Protein AF-A0A938B4X1-F1 (afdb_monomer_lite)

Organism: Tectimicrobiota bacterium (NCBI:txid2528274)

Sequence (333 aa):
MALPRPAITLPLWSWRVLRLGNGIACGIATLYTLLFLPVLPLALVGMLIYGLGFLPLTPVLALLAALIGRWALRRMAATMLIPAIPALGWGCGLALLLLISAEVPITFTRLGMQMATAEAPETRQQGLRWLRTVGSADLLLRACYQRPGRATDILGALLAFGHPVHPDAARTLYYQVTGMPFNAVPPPTDLRQSRAAFWGGEIFDIDRGAPMVGGRVPGLSMASSRLDGSVDADAALAYLEWTLIFKNDASVPREARAQIALPAGGVVSRLTLWIDGEPREAAFGTRSAVRQAYERVVRRQRDPVLVTTSGPDRILVQAFPVPGAGHTSRGPR

Structure (mmCIF, N/CA/C/O backbone):
data_AF-A0A938B4X1-F1
#
_entry.id   AF-A0A938B4X1-F1
#
loop_
_atom_site.group_PDB
_atom_site.id
_atom_site.type_symbol
_atom_site.label_atom_id
_atom_site.label_alt_id
_atom_site.label_comp_id
_atom_site.label_asym_id
_atom_site.label_entity_id
_atom_site.label_seq_id
_atom_site.pdbx_PDB_ins_code
_atom_site.Cartn_x
_atom_site.Cartn_y
_atom_site.Cartn_z
_atom_site.occupancy
_atom_site.B_iso_or_equiv
_atom_site.auth_seq_id
_atom_site.auth_comp_id
_atom_site.auth_asym_id
_atom_site.auth_atom_id
_atom_site.pdbx_PDB_model_num
ATOM 1 N N . MET A 1 1 ? 47.939 -19.261 -47.606 1.00 43.00 1 MET A N 1
ATOM 2 C CA . MET A 1 1 ? 46.619 -19.895 -47.807 1.00 43.00 1 MET A CA 1
ATOM 3 C C . MET A 1 1 ? 45.592 -19.087 -47.019 1.00 43.00 1 MET A C 1
ATOM 5 O O . MET A 1 1 ? 45.467 -19.267 -45.817 1.00 43.00 1 MET A O 1
ATOM 9 N N . ALA A 1 2 ? 44.979 -18.083 -47.651 1.00 45.12 2 ALA A N 1
ATOM 10 C CA . ALA A 1 2 ? 43.979 -17.235 -47.006 1.00 45.12 2 ALA A CA 1
ATOM 11 C C . ALA A 1 2 ? 42.619 -17.930 -47.123 1.00 45.12 2 ALA A C 1
ATOM 13 O O . ALA A 1 2 ? 42.127 -18.121 -48.233 1.00 45.12 2 ALA A O 1
ATOM 14 N N . LEU A 1 3 ? 42.044 -18.356 -45.998 1.00 45.00 3 LEU A N 1
ATOM 15 C CA . LEU A 1 3 ? 40.690 -18.905 -45.977 1.00 45.00 3 LEU A CA 1
ATOM 16 C C . LEU A 1 3 ? 39.710 -17.847 -46.522 1.00 45.00 3 LEU A C 1
ATOM 18 O O . LEU A 1 3 ? 39.786 -16.687 -46.097 1.00 45.00 3 LEU A O 1
ATOM 22 N N . PRO A 1 4 ? 38.801 -18.204 -47.448 1.00 51.75 4 PRO A N 1
ATOM 23 C CA . PRO A 1 4 ? 37.785 -17.282 -47.934 1.00 51.75 4 PRO A CA 1
ATOM 24 C C . PRO A 1 4 ? 36.913 -16.848 -46.753 1.00 51.75 4 PRO A C 1
ATOM 26 O O . PRO A 1 4 ? 36.325 -17.674 -46.055 1.00 51.75 4 PRO A O 1
ATOM 29 N N . ARG A 1 5 ? 36.860 -15.536 -46.496 1.00 55.78 5 ARG A N 1
ATOM 30 C CA . ARG A 1 5 ? 35.956 -14.975 -45.487 1.00 55.78 5 ARG A CA 1
ATOM 31 C C . ARG A 1 5 ? 34.523 -15.307 -45.916 1.00 55.78 5 ARG A C 1
ATOM 33 O O . ARG A 1 5 ? 34.179 -14.985 -47.054 1.00 55.78 5 ARG A O 1
ATOM 40 N N . PRO A 1 6 ? 33.688 -15.917 -45.057 1.00 47.91 6 PRO A N 1
ATOM 41 C CA . PRO A 1 6 ? 32.302 -16.180 -45.410 1.00 47.91 6 PRO A CA 1
ATOM 42 C C . PRO A 1 6 ? 31.625 -14.846 -45.731 1.00 47.91 6 PRO A C 1
ATOM 44 O O . PRO A 1 6 ? 31.576 -13.940 -44.894 1.00 47.91 6 PRO A O 1
ATOM 47 N N . ALA A 1 7 ? 31.149 -14.705 -46.967 1.00 56.91 7 ALA A N 1
ATOM 48 C CA . ALA A 1 7 ? 30.346 -13.571 -47.389 1.00 56.91 7 ALA A CA 1
ATOM 49 C C . ALA A 1 7 ? 28.981 -13.690 -46.705 1.00 56.91 7 ALA A C 1
ATOM 51 O O . ALA A 1 7 ? 28.048 -14.290 -47.227 1.00 56.91 7 ALA A O 1
ATOM 52 N N . ILE A 1 8 ? 28.881 -13.165 -45.486 1.00 59.59 8 ILE A N 1
ATOM 53 C CA . ILE A 1 8 ? 27.609 -13.026 -44.784 1.00 59.59 8 ILE A CA 1
ATOM 54 C C . ILE A 1 8 ? 26.816 -11.938 -45.526 1.00 59.59 8 ILE A C 1
ATOM 56 O O . ILE A 1 8 ? 26.931 -10.748 -45.232 1.00 59.59 8 ILE A O 1
ATOM 60 N N . THR A 1 9 ? 26.039 -12.333 -46.534 1.00 64.69 9 THR A N 1
ATOM 61 C CA . THR A 1 9 ? 25.138 -11.444 -47.276 1.00 64.69 9 THR A CA 1
ATOM 62 C C . THR A 1 9 ? 23.821 -11.318 -46.515 1.00 64.69 9 THR A C 1
ATOM 64 O O . THR A 1 9 ? 22.823 -11.952 -46.850 1.00 64.69 9 THR A O 1
ATOM 67 N N . LEU A 1 10 ? 23.815 -10.526 -45.440 1.00 67.62 10 LEU A N 1
ATOM 68 C CA . LEU A 1 10 ? 22.563 -10.176 -44.764 1.00 67.62 10 LEU A CA 1
ATOM 69 C C . LEU A 1 10 ? 21.718 -9.265 -45.671 1.00 67.62 10 LEU A C 1
ATOM 71 O O . LEU A 1 10 ? 22.261 -8.308 -46.233 1.00 67.62 10 LEU A O 1
ATOM 75 N N . PRO A 1 11 ? 20.397 -9.491 -45.781 1.00 76.50 11 PRO A N 1
ATOM 76 C CA . PRO A 1 11 ? 19.526 -8.616 -46.555 1.00 76.50 11 PRO A CA 1
ATOM 77 C C . PRO A 1 11 ? 19.492 -7.199 -45.956 1.00 76.50 11 PRO A C 1
ATOM 79 O O . PRO A 1 11 ? 19.669 -6.999 -44.751 1.00 76.50 11 PRO A O 1
ATOM 82 N N . LEU A 1 12 ? 19.230 -6.185 -46.791 1.00 70.25 12 LEU A N 1
ATOM 83 C CA . LEU A 1 12 ? 19.221 -4.766 -46.385 1.00 70.25 12 LEU A CA 1
ATOM 84 C C . LEU A 1 12 ? 18.261 -4.469 -45.215 1.00 70.25 12 LEU A C 1
ATOM 86 O O . LEU A 1 12 ? 18.515 -3.568 -44.413 1.00 70.25 12 LEU A O 1
ATOM 90 N N . TRP A 1 13 ? 17.175 -5.236 -45.081 1.00 71.12 13 TRP A N 1
ATOM 91 C CA . TRP A 1 13 ? 16.254 -5.129 -43.947 1.00 71.12 13 TRP A CA 1
ATOM 92 C C . TRP A 1 13 ? 16.897 -5.563 -42.620 1.00 71.12 13 TRP A C 1
ATOM 94 O O . TRP A 1 13 ? 16.747 -4.860 -41.621 1.00 71.12 13 TRP A O 1
ATOM 104 N N . SER A 1 14 ? 17.718 -6.620 -42.609 1.00 81.19 14 SER A N 1
ATOM 105 C CA . SER A 1 14 ? 18.475 -7.038 -41.418 1.00 81.19 14 SER A CA 1
ATOM 106 C C . SER A 1 14 ? 19.446 -5.952 -40.953 1.00 81.19 14 SER A C 1
ATOM 108 O O . SER A 1 14 ? 19.573 -5.708 -39.757 1.00 81.19 14 SER A O 1
ATOM 110 N N . TRP A 1 15 ? 20.068 -5.217 -41.879 1.00 79.50 15 TRP A N 1
ATOM 111 C CA . TRP A 1 15 ? 20.919 -4.070 -41.545 1.00 79.50 15 TRP A CA 1
ATOM 112 C C . TRP A 1 15 ? 20.150 -2.910 -40.910 1.00 79.50 15 TRP A C 1
ATOM 114 O O . TRP A 1 15 ? 20.666 -2.253 -40.001 1.00 79.50 15 TRP A O 1
ATOM 124 N N . ARG A 1 16 ? 18.916 -2.655 -41.360 1.00 82.56 16 ARG A N 1
ATOM 125 C CA . ARG A 1 16 ? 18.031 -1.653 -40.745 1.00 82.56 16 ARG A CA 1
ATOM 126 C C . ARG A 1 16 ? 17.656 -2.054 -39.319 1.00 82.56 16 ARG A C 1
ATOM 128 O O . ARG A 1 16 ? 17.798 -1.231 -38.417 1.00 82.56 16 ARG A O 1
ATOM 135 N N . VAL A 1 17 ? 17.269 -3.312 -39.109 1.00 85.50 17 VAL A N 1
ATOM 136 C CA . VAL A 1 17 ? 16.914 -3.852 -37.787 1.00 85.50 17 VAL A CA 1
ATOM 137 C C . VAL A 1 17 ? 18.113 -3.837 -36.837 1.00 85.50 17 VAL A C 1
ATOM 139 O O . VAL A 1 17 ? 17.989 -3.334 -35.726 1.00 85.50 17 VAL A O 1
ATOM 142 N N . LEU A 1 18 ? 19.296 -4.284 -37.271 1.00 85.69 18 LEU A N 1
ATOM 143 C CA . LEU A 1 18 ? 20.512 -4.276 -36.444 1.00 85.69 18 LEU A CA 1
ATOM 144 C C . LEU A 1 18 ? 20.921 -2.860 -36.023 1.00 85.69 18 LEU A C 1
ATOM 146 O O . LEU A 1 18 ? 21.268 -2.621 -34.867 1.00 85.69 18 LEU A O 1
ATOM 150 N N . ARG A 1 19 ? 20.861 -1.891 -36.946 1.00 84.50 19 ARG A N 1
ATOM 151 C CA . ARG A 1 19 ? 21.204 -0.495 -36.640 1.00 84.50 19 ARG A CA 1
ATOM 152 C C . ARG A 1 19 ? 20.168 0.189 -35.748 1.00 84.50 19 ARG A C 1
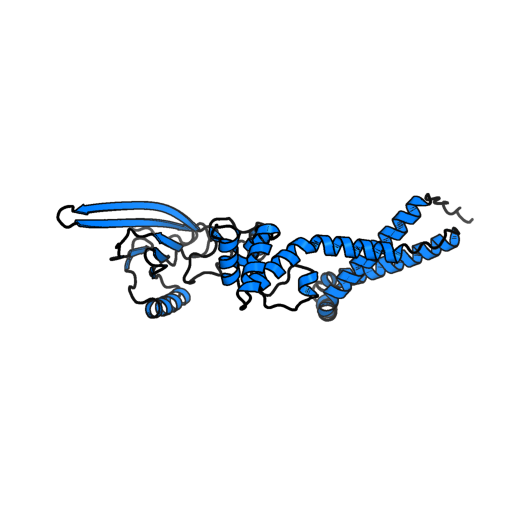ATOM 154 O O . ARG A 1 19 ? 20.574 1.046 -34.961 1.00 84.50 19 ARG A O 1
ATOM 161 N N . LEU A 1 20 ? 18.884 -0.156 -35.888 1.00 88.62 20 LEU A N 1
ATOM 162 C CA . LEU A 1 20 ? 17.803 0.327 -35.025 1.00 88.62 20 LEU A CA 1
ATOM 163 C C . LEU A 1 20 ? 17.913 -0.290 -33.628 1.00 88.62 20 LEU A C 1
ATOM 165 O O . LEU A 1 20 ? 17.945 0.446 -32.651 1.00 88.62 20 LEU A O 1
ATOM 169 N N . GLY A 1 21 ? 18.059 -1.613 -33.537 1.00 89.38 21 GLY A N 1
ATOM 170 C CA . GLY A 1 21 ? 18.210 -2.346 -32.279 1.00 89.38 21 GLY A CA 1
ATOM 171 C C . GLY A 1 21 ? 19.438 -1.905 -31.486 1.00 89.38 21 GLY A C 1
ATOM 172 O O . GLY A 1 21 ? 19.343 -1.658 -30.289 1.00 89.38 21 GLY A O 1
ATOM 173 N N . ASN A 1 22 ? 20.576 -1.688 -32.153 1.00 91.38 22 ASN A N 1
ATOM 174 C CA . ASN A 1 22 ? 21.747 -1.096 -31.508 1.00 91.38 22 ASN A CA 1
ATOM 175 C C . ASN A 1 22 ? 21.488 0.353 -31.045 1.00 91.38 22 ASN A C 1
ATOM 177 O O . ASN A 1 22 ? 21.966 0.737 -29.985 1.00 91.38 22 ASN A O 1
ATOM 181 N N . GLY A 1 23 ? 20.697 1.138 -31.789 1.00 90.44 23 GLY A N 1
ATOM 182 C CA . GLY A 1 23 ? 20.270 2.469 -31.351 1.00 90.44 23 GLY A CA 1
ATOM 183 C C . GLY A 1 23 ? 19.368 2.436 -30.113 1.00 90.44 23 GLY A C 1
ATOM 184 O O . GLY A 1 23 ? 19.587 3.211 -29.189 1.00 90.44 23 GLY A O 1
ATOM 185 N N . ILE A 1 24 ? 18.415 1.500 -30.053 1.00 92.38 24 ILE A N 1
ATOM 186 C CA . ILE A 1 24 ? 17.575 1.256 -28.870 1.00 92.38 24 ILE A CA 1
ATOM 187 C C . ILE A 1 24 ? 18.456 0.884 -27.672 1.00 92.38 24 ILE A C 1
ATOM 189 O O . ILE A 1 24 ? 18.328 1.486 -26.609 1.00 92.38 24 ILE A O 1
ATOM 193 N N . ALA A 1 25 ? 19.395 -0.050 -27.855 1.00 92.50 25 ALA A N 1
ATOM 194 C CA . ALA A 1 25 ? 20.321 -0.472 -26.806 1.00 92.50 25 ALA A CA 1
ATOM 195 C C . ALA A 1 25 ? 21.181 0.691 -26.286 1.00 92.50 25 ALA A C 1
ATOM 197 O O . ALA A 1 25 ? 21.314 0.846 -25.075 1.00 92.50 25 ALA A O 1
ATOM 198 N N . CYS A 1 26 ? 21.711 1.541 -27.176 1.00 91.75 26 CYS A N 1
ATOM 199 C CA . CYS A 1 26 ? 22.410 2.765 -26.779 1.00 91.75 26 CYS A CA 1
ATOM 200 C C . CYS A 1 26 ? 21.501 3.688 -25.956 1.00 91.75 26 CYS A C 1
ATOM 202 O O . CYS A 1 26 ? 21.917 4.136 -24.894 1.00 91.75 26 CYS A O 1
ATOM 204 N N . GLY A 1 27 ? 20.267 3.939 -26.407 1.00 90.88 27 GLY A N 1
ATOM 205 C CA . GLY A 1 27 ? 19.317 4.807 -25.706 1.00 90.88 27 GLY A CA 1
ATOM 206 C C . GLY A 1 27 ? 18.975 4.318 -24.296 1.00 90.88 27 GLY A C 1
ATOM 207 O O . GLY A 1 27 ? 19.081 5.086 -23.340 1.00 90.88 27 GLY A O 1
ATOM 208 N N . ILE A 1 28 ? 18.628 3.033 -24.154 1.00 90.88 28 ILE A N 1
ATOM 209 C CA . ILE A 1 28 ? 18.330 2.412 -22.852 1.00 90.88 28 ILE A CA 1
ATOM 210 C C . ILE A 1 28 ? 19.565 2.469 -21.947 1.00 90.88 28 ILE A C 1
ATOM 212 O O . ILE A 1 28 ? 19.471 2.925 -20.808 1.00 90.88 28 ILE A O 1
ATOM 216 N N . ALA A 1 29 ? 20.730 2.047 -22.450 1.00 92.88 29 ALA A N 1
ATOM 217 C CA . ALA A 1 29 ? 21.952 2.013 -21.657 1.00 92.88 29 ALA A CA 1
ATOM 218 C C . ALA A 1 29 ? 22.360 3.413 -21.178 1.00 92.88 29 ALA A C 1
ATOM 220 O O . ALA A 1 29 ? 22.668 3.576 -20.004 1.00 92.88 29 ALA A O 1
ATOM 221 N N . THR A 1 30 ? 22.278 4.439 -22.035 1.00 91.62 30 THR A N 1
ATOM 222 C CA . THR A 1 30 ? 22.547 5.830 -21.643 1.00 91.62 30 THR A CA 1
ATOM 223 C C . THR A 1 30 ? 21.624 6.296 -20.520 1.00 91.62 30 THR A C 1
ATOM 225 O O . THR A 1 30 ? 22.108 6.857 -19.539 1.00 91.62 30 THR A O 1
ATOM 228 N N . LEU A 1 31 ? 20.316 6.046 -20.622 1.00 88.56 31 LEU A N 1
ATOM 229 C CA . LEU A 1 31 ? 19.356 6.460 -19.597 1.00 88.56 31 LEU A CA 1
ATOM 230 C C . LEU A 1 31 ? 19.642 5.791 -18.246 1.00 88.56 31 LEU A C 1
ATOM 232 O O . LEU A 1 31 ? 19.705 6.476 -17.226 1.00 88.56 31 LEU A O 1
ATOM 236 N N . TYR A 1 32 ? 19.878 4.477 -18.228 1.00 87.69 32 TYR A N 1
ATOM 237 C CA . TYR A 1 32 ? 20.221 3.780 -16.986 1.00 87.69 32 TYR A CA 1
ATOM 238 C C . TYR A 1 32 ? 21.606 4.178 -16.456 1.00 87.69 32 TYR A C 1
ATOM 240 O O . TYR A 1 32 ? 21.777 4.281 -15.246 1.00 87.69 32 TYR A O 1
ATOM 248 N N . THR A 1 33 ? 22.589 4.468 -17.315 1.00 91.19 33 THR A N 1
ATOM 249 C CA . THR A 1 33 ? 23.880 5.027 -16.880 1.00 91.19 33 THR A CA 1
ATOM 250 C C . THR A 1 33 ? 23.698 6.366 -16.168 1.00 91.19 33 THR A C 1
ATOM 252 O O . THR A 1 33 ? 24.307 6.573 -15.122 1.00 91.19 33 THR A O 1
ATOM 255 N N . LEU A 1 34 ? 22.843 7.254 -16.687 1.00 88.06 34 LEU A N 1
ATOM 256 C CA . LEU A 1 34 ? 22.531 8.530 -16.036 1.00 88.06 34 LEU A CA 1
ATOM 257 C C . LEU A 1 34 ? 21.812 8.327 -14.698 1.00 88.06 34 LEU A C 1
ATOM 259 O O . LEU A 1 34 ? 22.172 8.966 -13.714 1.00 88.06 34 LEU A O 1
ATOM 263 N N . LEU A 1 35 ? 20.849 7.402 -14.639 1.00 83.88 35 LEU A N 1
ATOM 264 C CA . LEU A 1 35 ? 20.125 7.070 -13.408 1.00 83.88 35 LEU A CA 1
ATOM 265 C C . LEU A 1 35 ? 21.063 6.547 -12.305 1.00 83.88 35 LEU A C 1
ATOM 267 O O . LEU A 1 35 ? 20.903 6.893 -11.138 1.00 83.88 35 LEU A O 1
ATOM 271 N N . PHE A 1 36 ? 22.052 5.728 -12.670 1.00 86.81 36 PHE A N 1
ATOM 272 C CA . PHE A 1 36 ? 23.007 5.138 -11.728 1.00 86.81 36 PHE A CA 1
ATOM 273 C C . PHE A 1 36 ? 24.221 6.029 -11.435 1.00 86.81 36 PHE A C 1
ATOM 275 O O . PHE A 1 36 ? 24.974 5.724 -10.509 1.00 86.81 36 PHE A O 1
ATOM 282 N N . LEU A 1 37 ? 24.396 7.140 -12.159 1.00 88.12 37 LEU A N 1
ATOM 283 C CA . LEU A 1 37 ? 25.536 8.055 -12.040 1.00 88.12 37 LEU A CA 1
ATOM 284 C C . LEU A 1 37 ? 25.858 8.470 -10.589 1.00 88.12 37 LEU A C 1
ATOM 286 O O . LEU A 1 37 ? 27.033 8.393 -10.226 1.00 88.12 37 LEU A O 1
ATOM 290 N N . PRO A 1 38 ? 24.881 8.820 -9.722 1.00 85.75 38 PRO A N 1
ATOM 291 C CA . PRO A 1 38 ? 25.170 9.195 -8.333 1.00 85.75 38 PRO A CA 1
ATOM 292 C C . PRO A 1 38 ? 25.735 8.042 -7.491 1.00 85.75 38 PRO A C 1
ATOM 294 O O . PRO A 1 38 ? 26.430 8.270 -6.505 1.00 85.75 38 PRO A O 1
ATOM 297 N N . VAL A 1 39 ? 25.436 6.797 -7.872 1.00 85.56 39 VAL A N 1
ATOM 298 C CA . VAL A 1 39 ? 25.836 5.579 -7.154 1.00 85.56 39 VAL A CA 1
ATOM 299 C C . VAL A 1 39 ? 27.157 5.019 -7.698 1.00 85.56 39 VAL A C 1
ATOM 301 O O . VAL A 1 39 ? 27.813 4.241 -7.011 1.00 85.56 39 VAL A O 1
ATOM 304 N N . LEU A 1 40 ? 27.603 5.432 -8.892 1.00 88.94 40 LEU A N 1
ATOM 305 C CA . LEU A 1 40 ? 28.839 4.935 -9.514 1.00 88.94 40 LEU A CA 1
ATOM 306 C C . LEU A 1 40 ? 30.113 5.127 -8.666 1.00 88.94 40 LEU A C 1
ATOM 308 O O . LEU A 1 40 ? 30.917 4.196 -8.621 1.00 88.94 40 LEU A O 1
ATOM 312 N N . PRO A 1 41 ? 30.333 6.246 -7.948 1.00 87.81 41 PRO A N 1
ATOM 313 C CA . PRO A 1 41 ? 31.504 6.369 -7.076 1.00 87.81 41 PRO A CA 1
ATOM 314 C C . PRO A 1 41 ? 31.509 5.308 -5.967 1.00 87.81 41 PRO A C 1
ATOM 316 O O . PRO A 1 41 ? 32.536 4.689 -5.694 1.00 87.81 41 PRO A O 1
ATOM 319 N N . LEU A 1 42 ? 30.338 5.038 -5.381 1.00 85.81 42 LEU A N 1
ATOM 320 C CA . LEU A 1 42 ? 30.167 3.995 -4.371 1.00 85.81 42 LEU A CA 1
ATOM 321 C C . LEU A 1 42 ? 30.299 2.594 -4.979 1.00 85.81 42 LEU A C 1
ATOM 323 O O . LEU A 1 42 ? 30.847 1.699 -4.342 1.00 85.81 42 LEU A O 1
ATOM 327 N N . ALA A 1 43 ? 29.840 2.408 -6.218 1.00 86.69 43 ALA A N 1
ATOM 328 C CA . ALA A 1 43 ? 29.991 1.167 -6.966 1.00 86.69 43 ALA A CA 1
ATOM 329 C C . ALA A 1 43 ? 31.457 0.764 -7.130 1.00 86.69 43 ALA A C 1
ATOM 331 O O . ALA A 1 43 ? 31.794 -0.397 -6.927 1.00 86.69 43 ALA A O 1
ATOM 332 N N . LEU A 1 44 ? 32.330 1.717 -7.467 1.00 84.81 44 LEU A N 1
ATOM 333 C CA . LEU A 1 44 ? 33.760 1.459 -7.648 1.00 84.81 44 LEU A CA 1
ATOM 334 C C . LEU A 1 44 ? 34.420 0.998 -6.343 1.00 84.81 44 LEU A C 1
ATOM 336 O O . LEU A 1 44 ? 35.205 0.053 -6.355 1.00 84.81 44 LEU A O 1
ATOM 340 N N . VAL A 1 45 ? 34.043 1.599 -5.211 1.00 84.06 45 VAL A N 1
ATOM 341 C CA . VAL A 1 45 ? 34.505 1.172 -3.879 1.00 84.06 45 VAL A CA 1
ATOM 342 C C . VAL A 1 45 ? 33.930 -0.203 -3.516 1.00 84.06 45 VAL A C 1
ATOM 344 O O . VAL A 1 45 ? 34.658 -1.096 -3.087 1.00 84.06 45 VAL A O 1
ATOM 347 N N . GLY A 1 46 ? 32.630 -0.410 -3.745 1.00 80.19 46 GLY A N 1
ATOM 348 C CA . GLY A 1 46 ? 31.929 -1.669 -3.485 1.00 80.19 46 GLY A CA 1
ATOM 349 C C . GLY A 1 46 ? 32.339 -2.819 -4.409 1.00 80.19 46 GLY A C 1
ATOM 350 O O . GLY A 1 46 ? 32.071 -3.975 -4.097 1.00 80.19 46 GLY A O 1
ATOM 351 N N . MET A 1 47 ? 33.016 -2.547 -5.527 1.00 83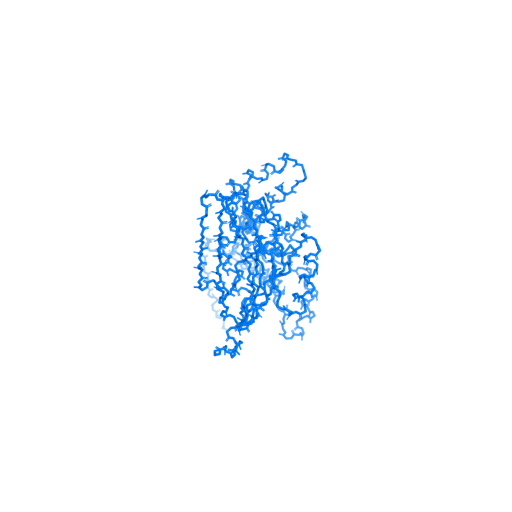.94 47 MET A N 1
ATOM 352 C CA . MET A 1 47 ? 33.575 -3.580 -6.403 1.00 83.94 47 MET A CA 1
ATOM 353 C C . MET A 1 47 ? 34.636 -4.412 -5.671 1.00 83.94 47 MET A C 1
ATOM 355 O O . MET A 1 47 ? 34.719 -5.619 -5.883 1.00 83.94 47 MET A O 1
ATOM 359 N N . LEU A 1 48 ? 35.390 -3.785 -4.762 1.00 80.12 48 LEU A N 1
ATOM 360 C CA . LEU A 1 48 ? 36.415 -4.438 -3.943 1.00 80.12 48 LEU A CA 1
ATOM 361 C C . LEU A 1 48 ? 35.816 -5.295 -2.813 1.00 80.12 48 LEU A C 1
ATOM 363 O O . LEU A 1 48 ? 36.489 -6.174 -2.284 1.00 80.12 48 LEU A O 1
ATOM 367 N N . ILE A 1 49 ? 34.547 -5.069 -2.459 1.00 77.31 49 ILE A N 1
ATOM 368 C CA . ILE A 1 49 ? 33.849 -5.758 -1.369 1.00 77.31 49 ILE A CA 1
ATOM 369 C C . ILE A 1 49 ? 32.869 -6.769 -1.978 1.00 77.31 49 ILE A C 1
ATOM 371 O O . ILE A 1 49 ? 31.763 -6.420 -2.388 1.00 77.31 49 ILE A O 1
ATOM 375 N N . TYR A 1 50 ? 33.284 -8.037 -2.057 1.00 78.12 50 TYR A N 1
ATOM 376 C CA . TYR A 1 50 ? 32.469 -9.162 -2.554 1.00 78.12 50 TYR A CA 1
ATOM 377 C C . TYR A 1 50 ? 31.913 -9.006 -3.990 1.00 78.12 50 TYR A C 1
ATOM 379 O O . TYR A 1 50 ? 30.987 -9.719 -4.371 1.00 78.12 50 TYR A O 1
ATOM 387 N N . GLY A 1 51 ? 32.450 -8.087 -4.805 1.00 80.56 51 GLY A N 1
ATOM 388 C CA . GLY A 1 51 ? 31.989 -7.858 -6.183 1.00 80.56 51 GLY A CA 1
ATOM 389 C C . GLY A 1 51 ? 30.636 -7.139 -6.299 1.00 80.56 51 GLY A C 1
ATOM 390 O O . GLY A 1 51 ? 30.089 -7.028 -7.396 1.00 80.56 51 GLY A O 1
ATOM 391 N N . LEU A 1 52 ? 30.093 -6.602 -5.201 1.00 79.31 52 LEU A N 1
ATOM 392 C CA . LEU A 1 52 ? 28.780 -5.939 -5.179 1.00 79.31 52 LEU A CA 1
ATOM 393 C C . LEU A 1 52 ? 28.711 -4.703 -6.095 1.00 79.31 52 LEU A C 1
ATOM 395 O O . LEU A 1 52 ? 27.642 -4.345 -6.588 1.00 79.31 52 LEU A O 1
ATOM 399 N N . GLY A 1 53 ? 29.862 -4.090 -6.380 1.00 80.69 53 GLY A N 1
ATOM 400 C CA . GLY A 1 53 ? 30.000 -2.964 -7.306 1.00 80.69 53 GLY A CA 1
ATOM 401 C C . GLY A 1 53 ? 29.627 -3.250 -8.765 1.00 80.69 53 GLY A C 1
ATOM 402 O O . GLY A 1 53 ? 29.311 -2.311 -9.495 1.00 80.69 53 GLY A O 1
ATOM 403 N N . PHE A 1 54 ? 29.595 -4.514 -9.207 1.00 86.12 54 PHE A N 1
ATOM 404 C CA . PHE A 1 54 ? 29.235 -4.845 -10.594 1.00 86.12 54 PHE A CA 1
ATOM 405 C C . PHE A 1 54 ? 27.764 -4.550 -10.924 1.00 86.12 54 PHE A C 1
ATOM 407 O O . PHE A 1 54 ? 27.450 -4.192 -12.060 1.00 86.12 54 PHE A O 1
ATOM 414 N N . LEU A 1 55 ? 26.865 -4.626 -9.937 1.00 84.75 55 LEU A N 1
ATOM 415 C CA . LEU A 1 55 ? 25.434 -4.361 -10.128 1.00 84.75 55 LEU A CA 1
ATOM 416 C C . LEU A 1 55 ? 25.182 -2.934 -10.659 1.00 84.75 55 LEU A C 1
ATOM 418 O O . LEU A 1 55 ? 24.666 -2.795 -11.769 1.00 84.75 55 LEU A O 1
ATOM 422 N N . PRO A 1 56 ? 25.601 -1.865 -9.957 1.00 85.81 56 PRO A N 1
ATOM 423 C CA . PRO A 1 56 ? 25.450 -0.495 -10.453 1.00 85.81 56 PRO A CA 1
ATOM 424 C C . PRO A 1 56 ? 26.351 -0.143 -11.652 1.00 85.81 56 PRO A C 1
ATOM 426 O O . PRO A 1 56 ? 26.051 0.817 -12.357 1.00 85.81 56 PRO A O 1
ATOM 429 N N . LEU A 1 57 ? 27.419 -0.904 -11.931 1.00 90.31 57 LEU A N 1
ATOM 430 C CA . LEU A 1 57 ? 28.266 -0.710 -13.123 1.00 90.31 57 LEU A CA 1
ATOM 431 C C . LEU A 1 57 ? 27.667 -1.308 -14.407 1.00 90.31 57 LEU A C 1
ATOM 433 O O . LEU A 1 57 ? 28.088 -0.948 -15.508 1.00 90.31 57 LEU A O 1
ATOM 437 N N . THR A 1 58 ? 26.671 -2.190 -14.290 1.00 92.19 58 THR A N 1
ATOM 438 C CA . THR A 1 58 ? 26.076 -2.914 -15.428 1.00 92.19 58 THR A CA 1
ATOM 439 C C . THR A 1 58 ? 25.599 -1.986 -16.559 1.00 92.19 58 THR A C 1
ATOM 441 O O . THR A 1 58 ? 25.945 -2.255 -17.713 1.00 92.19 58 THR A O 1
ATOM 444 N N . PRO A 1 59 ? 24.894 -0.862 -16.300 1.00 92.44 59 PRO A N 1
ATOM 445 C CA . PRO A 1 59 ? 24.474 0.052 -17.364 1.00 92.44 59 PRO A CA 1
ATOM 446 C C . PRO A 1 59 ? 25.646 0.684 -18.123 1.00 92.44 59 PRO A C 1
ATOM 448 O O . PRO A 1 59 ? 25.578 0.846 -19.338 1.00 92.44 59 PRO A O 1
ATOM 451 N N . VAL A 1 60 ? 26.743 1.004 -17.426 1.00 93.12 60 VAL A N 1
ATOM 452 C CA . VAL A 1 60 ? 27.955 1.580 -18.035 1.00 93.12 60 VAL A CA 1
ATOM 453 C C . VAL A 1 60 ? 28.614 0.566 -18.966 1.00 93.12 60 VAL A C 1
ATOM 455 O O . VAL A 1 60 ? 28.951 0.894 -20.102 1.00 93.12 60 VAL A O 1
ATOM 458 N N . LEU A 1 61 ? 28.751 -0.683 -18.516 1.00 93.75 61 LEU A N 1
ATOM 459 C CA . LEU A 1 61 ? 29.300 -1.764 -19.336 1.00 93.75 61 LEU A CA 1
ATOM 460 C C . LEU A 1 61 ? 28.415 -2.047 -20.557 1.00 93.75 61 LEU A C 1
ATOM 462 O O . LEU A 1 61 ? 28.928 -2.206 -21.666 1.00 93.75 61 LEU A O 1
ATOM 466 N N . ALA A 1 62 ? 27.091 -2.037 -20.380 1.00 94.06 62 ALA A N 1
ATOM 467 C CA . ALA A 1 62 ? 26.136 -2.175 -21.474 1.00 94.06 62 ALA A CA 1
ATOM 468 C C . ALA A 1 62 ? 26.252 -1.023 -22.487 1.00 94.06 62 ALA A C 1
ATOM 470 O O . ALA A 1 62 ? 26.221 -1.266 -23.695 1.00 94.06 62 ALA A O 1
ATOM 471 N N . LEU A 1 63 ? 26.453 0.216 -22.022 1.00 95.00 63 LEU A N 1
ATOM 472 C CA . LEU A 1 63 ? 26.663 1.374 -22.890 1.00 95.00 63 LEU A CA 1
ATOM 473 C C . LEU A 1 63 ? 27.962 1.240 -23.694 1.00 95.00 63 LEU A C 1
ATOM 475 O O . LEU A 1 63 ? 27.950 1.437 -24.909 1.00 95.00 63 LEU A O 1
ATOM 479 N N . LEU A 1 64 ? 29.063 0.843 -23.050 1.00 94.88 64 LEU A N 1
ATOM 480 C CA . LEU A 1 64 ? 30.339 0.585 -23.725 1.00 94.88 64 LEU A CA 1
ATOM 481 C C . LEU A 1 64 ? 30.199 -0.513 -24.785 1.00 94.88 64 LEU A C 1
ATOM 483 O O . LEU A 1 64 ? 30.604 -0.313 -25.930 1.00 94.88 64 LEU A O 1
ATOM 487 N N . ALA A 1 65 ? 29.562 -1.637 -24.448 1.00 93.81 65 ALA A N 1
ATOM 488 C CA . ALA A 1 65 ? 29.300 -2.719 -25.393 1.00 93.81 65 ALA A CA 1
ATOM 489 C C . ALA A 1 65 ? 28.429 -2.254 -26.575 1.00 93.81 65 ALA A C 1
ATOM 491 O O . ALA A 1 65 ? 28.723 -2.576 -27.728 1.00 93.81 65 ALA A O 1
ATOM 492 N N . ALA A 1 66 ? 27.400 -1.438 -26.321 1.00 92.62 66 ALA A N 1
ATOM 493 C CA . ALA A 1 66 ? 26.541 -0.884 -27.363 1.00 92.62 66 ALA A CA 1
ATOM 494 C C . ALA A 1 66 ? 27.306 0.070 -28.301 1.00 92.62 66 ALA A C 1
ATOM 496 O O . ALA A 1 66 ? 27.110 0.016 -29.520 1.00 92.62 66 ALA A O 1
ATOM 497 N N . LEU A 1 67 ? 28.220 0.891 -27.767 1.00 92.56 67 LEU A N 1
ATOM 498 C CA . LEU A 1 67 ? 29.087 1.783 -28.545 1.00 92.56 67 LEU A CA 1
ATOM 499 C C . LEU A 1 67 ? 30.134 1.014 -29.366 1.00 92.56 67 LEU A C 1
ATOM 501 O O . LEU A 1 67 ? 30.340 1.331 -30.540 1.00 92.56 67 LEU A O 1
ATOM 505 N N . ILE A 1 68 ? 30.744 -0.029 -28.797 1.00 93.38 68 ILE A N 1
ATOM 506 C CA . ILE A 1 68 ? 31.662 -0.927 -29.517 1.00 93.38 68 ILE A CA 1
ATOM 507 C C . ILE A 1 68 ? 30.915 -1.634 -30.655 1.00 93.38 68 ILE A C 1
ATOM 509 O O . ILE A 1 68 ? 31.376 -1.632 -31.799 1.00 93.38 68 ILE A O 1
ATOM 513 N N . GLY A 1 69 ? 29.719 -2.162 -30.379 1.00 87.69 69 GLY A N 1
ATOM 514 C CA . GLY A 1 69 ? 28.845 -2.757 -31.389 1.00 87.69 69 GLY A CA 1
ATOM 515 C C . GLY A 1 69 ? 28.473 -1.763 -32.492 1.00 87.69 69 GLY A C 1
ATOM 516 O O . GLY A 1 69 ? 28.535 -2.094 -33.676 1.00 87.69 69 GLY A O 1
ATOM 517 N N . ARG A 1 70 ? 28.181 -0.505 -32.137 1.00 88.50 70 ARG A N 1
ATOM 518 C CA . ARG A 1 70 ? 27.915 0.569 -33.107 1.00 88.50 70 ARG A CA 1
ATOM 519 C C . ARG A 1 70 ? 29.114 0.819 -34.009 1.00 88.50 70 ARG A C 1
ATOM 521 O O . ARG A 1 70 ? 28.956 0.994 -35.219 1.00 88.50 70 ARG A O 1
ATOM 528 N N . TRP A 1 71 ? 30.304 0.872 -33.426 1.00 88.06 71 TRP A N 1
ATOM 529 C CA . TRP A 1 71 ? 31.542 1.092 -34.156 1.00 88.06 71 TRP A CA 1
ATOM 530 C C . TRP A 1 71 ? 31.853 -0.067 -35.110 1.00 88.06 71 TRP A C 1
ATOM 532 O O . TRP A 1 71 ? 32.150 0.177 -36.280 1.00 88.06 71 TRP A O 1
ATOM 542 N N . ALA A 1 72 ? 31.678 -1.314 -34.665 1.00 87.44 72 ALA A N 1
ATOM 543 C CA . ALA A 1 72 ? 31.812 -2.497 -35.512 1.00 87.44 72 ALA A CA 1
ATOM 544 C C . ALA A 1 72 ? 30.803 -2.479 -36.676 1.00 87.44 72 ALA A C 1
ATOM 546 O O . ALA A 1 72 ? 31.191 -2.650 -37.832 1.00 87.44 72 ALA A O 1
ATOM 547 N N . LEU A 1 73 ? 29.533 -2.156 -36.402 1.00 84.69 73 LEU A N 1
ATOM 548 C CA . LEU A 1 73 ? 28.488 -2.023 -37.424 1.00 84.69 73 LEU A CA 1
ATOM 549 C C . LEU A 1 73 ? 28.805 -0.927 -38.449 1.00 84.69 73 LEU A C 1
ATOM 551 O O . LEU A 1 73 ? 28.557 -1.115 -39.639 1.00 84.69 73 LEU A O 1
ATOM 555 N N . ARG A 1 74 ? 29.361 0.212 -38.014 1.00 83.88 74 ARG A N 1
ATOM 556 C CA . ARG A 1 74 ? 29.802 1.293 -38.913 1.00 83.88 74 ARG A CA 1
ATOM 557 C C . ARG A 1 74 ? 30.960 0.849 -39.806 1.00 83.88 74 ARG A C 1
ATOM 559 O O . ARG A 1 74 ? 30.930 1.132 -40.999 1.00 83.88 74 ARG A O 1
ATOM 566 N N . ARG A 1 75 ? 31.940 0.130 -39.250 1.00 84.31 75 ARG A N 1
ATOM 567 C CA . ARG A 1 75 ? 33.075 -0.412 -40.012 1.00 84.31 75 ARG A CA 1
ATOM 568 C C . ARG A 1 75 ? 32.621 -1.409 -41.074 1.00 84.31 75 ARG A C 1
ATOM 570 O O . ARG A 1 75 ? 32.969 -1.243 -42.235 1.00 84.31 75 ARG A O 1
ATOM 577 N N . MET A 1 76 ? 31.792 -2.384 -40.703 1.00 81.75 76 MET A N 1
ATOM 578 C CA . MET A 1 76 ? 31.284 -3.386 -41.648 1.00 81.75 76 MET A CA 1
ATOM 579 C C . MET A 1 76 ? 30.408 -2.757 -42.738 1.00 81.75 76 MET A C 1
ATOM 581 O O . MET A 1 76 ? 30.517 -3.113 -43.906 1.00 81.75 76 MET A O 1
ATOM 585 N N . ALA A 1 77 ? 29.575 -1.781 -42.371 1.00 80.62 77 ALA A N 1
ATOM 586 C CA . ALA A 1 77 ? 28.758 -1.042 -43.325 1.00 80.62 77 ALA A CA 1
ATOM 587 C C . ALA A 1 77 ? 29.582 -0.257 -44.353 1.00 80.62 77 ALA A C 1
ATOM 589 O O . ALA A 1 77 ? 29.201 -0.225 -45.521 1.00 80.62 77 ALA A O 1
ATOM 590 N N . ALA A 1 78 ? 30.688 0.359 -43.923 1.00 81.69 78 ALA A N 1
ATOM 591 C CA . ALA A 1 78 ? 31.612 1.053 -44.815 1.00 81.69 78 ALA A CA 1
ATOM 592 C C . ALA A 1 78 ? 32.285 0.077 -45.792 1.00 81.69 78 ALA A C 1
ATOM 594 O O . ALA A 1 78 ? 32.384 0.378 -46.976 1.00 81.69 78 ALA A O 1
ATOM 595 N N . THR A 1 79 ? 32.669 -1.118 -45.328 1.00 82.44 79 THR A N 1
ATOM 596 C CA . THR A 1 79 ? 33.220 -2.174 -46.195 1.00 82.44 79 THR A CA 1
ATOM 597 C C . THR A 1 79 ? 32.205 -2.685 -47.222 1.00 82.44 79 THR A C 1
ATOM 599 O O . THR A 1 79 ? 32.590 -3.046 -48.327 1.00 82.44 79 THR A O 1
ATOM 602 N N . MET A 1 80 ? 30.913 -2.704 -46.878 1.00 77.06 80 MET A N 1
ATOM 603 C CA . MET A 1 80 ? 29.831 -3.200 -47.740 1.00 77.06 80 MET A CA 1
ATOM 604 C C . MET A 1 80 ? 29.097 -2.099 -48.533 1.00 77.06 80 MET A C 1
ATOM 606 O O . MET A 1 80 ? 28.061 -2.385 -49.126 1.00 77.06 80 MET A O 1
ATOM 610 N N . LEU A 1 81 ? 29.591 -0.849 -48.533 1.00 76.75 81 LEU A N 1
ATOM 611 C CA . LEU A 1 81 ? 28.989 0.304 -49.234 1.00 76.75 81 LEU A CA 1
ATOM 612 C C . LEU A 1 81 ? 27.501 0.549 -48.892 1.00 76.75 81 LEU A C 1
ATOM 614 O O . LEU A 1 81 ? 26.726 1.058 -49.701 1.00 76.75 81 LEU A O 1
ATOM 618 N N . ILE A 1 82 ? 27.079 0.206 -47.670 1.00 74.69 82 ILE A N 1
ATOM 619 C CA . ILE A 1 82 ? 25.682 0.353 -47.242 1.00 74.69 82 ILE A CA 1
ATOM 620 C C . ILE A 1 82 ? 25.440 1.801 -46.785 1.00 74.69 82 ILE A C 1
ATOM 622 O O . ILE A 1 82 ? 26.105 2.246 -45.840 1.00 74.69 82 ILE A O 1
ATOM 626 N N . PRO A 1 83 ? 24.440 2.519 -47.336 1.00 68.50 83 PRO A N 1
ATOM 627 C CA . PRO A 1 83 ? 24.209 3.931 -47.041 1.00 68.50 83 PRO A CA 1
ATOM 628 C C . PRO A 1 83 ? 24.022 4.223 -45.544 1.00 68.50 83 PRO A C 1
ATOM 630 O O . PRO A 1 83 ? 23.461 3.435 -44.766 1.00 68.50 83 PRO A O 1
ATOM 633 N N . ALA A 1 84 ? 24.511 5.388 -45.119 1.00 66.06 84 ALA A N 1
ATOM 634 C CA . ALA A 1 84 ? 24.437 5.860 -43.742 1.00 66.06 84 ALA A CA 1
ATOM 635 C C . ALA A 1 84 ? 23.024 6.373 -43.415 1.00 66.06 84 ALA A C 1
ATOM 637 O O . ALA A 1 84 ? 22.717 7.548 -43.555 1.00 66.06 84 ALA A O 1
ATOM 638 N N . ILE A 1 85 ? 22.146 5.480 -42.959 1.00 63.66 85 ILE A N 1
ATOM 639 C CA . ILE A 1 85 ? 20.822 5.856 -42.445 1.00 63.66 85 ILE A CA 1
ATOM 640 C C . ILE A 1 85 ? 20.973 6.342 -40.988 1.00 63.66 85 ILE A C 1
ATOM 642 O O . ILE A 1 85 ? 21.642 5.651 -40.202 1.00 63.66 85 ILE A O 1
ATOM 646 N N . PRO A 1 86 ? 20.339 7.461 -40.577 1.00 66.88 86 PRO A N 1
ATOM 647 C CA . PRO A 1 86 ? 20.397 8.002 -39.214 1.00 66.88 86 PRO A CA 1
ATOM 648 C C . PRO A 1 86 ? 19.582 7.173 -38.196 1.00 66.88 86 PRO A C 1
ATOM 650 O O . PRO A 1 86 ? 18.755 7.684 -37.454 1.00 66.88 86 PRO A O 1
ATOM 653 N N . ALA A 1 87 ? 19.821 5.862 -38.118 1.00 74.88 87 ALA A N 1
ATOM 654 C CA . ALA A 1 87 ? 19.063 4.928 -37.278 1.00 74.88 87 ALA A CA 1
ATOM 655 C C . ALA A 1 87 ? 19.366 5.026 -35.766 1.00 74.88 87 ALA A C 1
ATOM 657 O O . ALA A 1 87 ? 18.659 4.423 -34.968 1.00 74.88 87 ALA A O 1
ATOM 658 N N . LEU A 1 88 ? 20.415 5.761 -35.363 1.00 82.19 88 LEU A N 1
ATOM 659 C CA . LEU A 1 88 ? 20.749 5.950 -33.943 1.00 82.19 88 LEU A CA 1
ATOM 660 C C . LEU A 1 88 ? 19.722 6.851 -33.252 1.00 82.19 88 LEU A C 1
ATOM 662 O O . LEU A 1 88 ? 19.180 6.458 -32.230 1.00 82.19 88 LEU A O 1
ATOM 666 N N . GLY A 1 89 ? 19.424 8.018 -33.836 1.00 84.50 89 GLY A N 1
ATOM 667 C CA . GLY A 1 89 ? 18.445 8.955 -33.278 1.00 84.50 89 GLY A CA 1
ATOM 668 C C . GLY A 1 89 ? 17.051 8.339 -33.186 1.00 84.50 89 GLY A C 1
ATOM 669 O O . GLY A 1 89 ? 16.418 8.423 -32.142 1.00 84.50 89 GLY A O 1
ATOM 670 N N . TRP A 1 90 ? 16.621 7.623 -34.231 1.00 87.94 90 TRP A N 1
ATOM 671 C CA . TRP A 1 90 ? 15.349 6.894 -34.228 1.00 87.94 90 TRP A CA 1
ATOM 672 C C . TRP A 1 90 ? 15.308 5.760 -33.199 1.00 87.94 90 TRP A C 1
ATOM 674 O O . TRP A 1 90 ? 14.307 5.612 -32.508 1.00 87.94 90 TRP A O 1
ATOM 684 N N . GLY A 1 91 ? 16.390 4.987 -33.055 1.00 88.25 91 GLY A N 1
ATOM 685 C CA . GLY A 1 91 ? 16.474 3.931 -32.044 1.00 88.25 91 GLY A CA 1
ATOM 686 C C . GLY A 1 91 ? 16.447 4.481 -30.617 1.00 88.25 91 GLY A C 1
ATOM 687 O O . GLY A 1 91 ? 15.662 4.009 -29.800 1.00 88.25 91 GLY A O 1
ATOM 688 N N . CYS A 1 92 ? 17.238 5.520 -30.331 1.00 89.38 92 CYS A N 1
ATOM 689 C CA . CYS A 1 92 ? 17.221 6.196 -29.032 1.00 89.38 92 CYS A CA 1
ATOM 690 C C . CYS A 1 92 ? 15.859 6.846 -28.746 1.00 89.38 92 CYS A C 1
ATOM 692 O O . CYS A 1 92 ? 15.345 6.721 -27.640 1.00 89.38 92 CYS A O 1
ATOM 694 N N . GLY A 1 93 ? 15.259 7.508 -29.740 1.00 90.31 93 GLY A N 1
ATOM 695 C CA . GLY A 1 93 ? 13.942 8.134 -29.618 1.00 90.31 93 GLY A CA 1
ATOM 696 C C . GLY A 1 93 ? 12.837 7.117 -29.340 1.00 90.31 93 GLY A C 1
ATOM 697 O O . GLY A 1 93 ? 12.025 7.331 -28.446 1.00 90.31 93 GLY A O 1
ATOM 698 N N . LEU A 1 94 ? 12.846 5.975 -30.036 1.00 91.62 94 LEU A N 1
ATOM 699 C CA . LEU A 1 94 ? 11.905 4.883 -29.784 1.00 91.62 94 LEU A CA 1
ATOM 700 C C . LEU A 1 94 ? 12.104 4.269 -28.391 1.00 91.62 94 LEU A C 1
ATOM 702 O O . LEU A 1 94 ? 11.123 4.017 -27.698 1.00 91.62 94 LEU A O 1
ATOM 706 N N . ALA A 1 95 ? 13.353 4.066 -27.961 1.00 89.62 95 ALA A N 1
ATOM 707 C CA . ALA A 1 95 ? 13.654 3.588 -26.612 1.00 89.62 95 ALA A CA 1
ATOM 708 C C . ALA A 1 95 ? 13.094 4.526 -25.536 1.00 89.62 95 ALA A C 1
ATOM 710 O O . ALA A 1 95 ? 12.415 4.068 -24.619 1.00 89.62 95 ALA A O 1
ATOM 711 N N . LEU A 1 96 ? 13.339 5.834 -25.674 1.00 88.81 96 LEU A N 1
ATOM 712 C CA . LEU A 1 96 ? 12.816 6.853 -24.764 1.00 88.81 96 LEU A CA 1
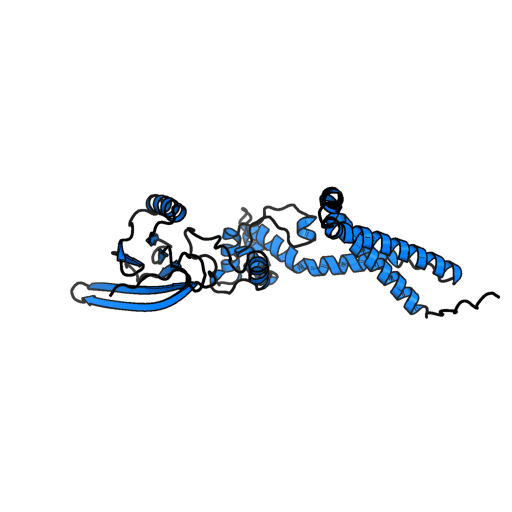ATOM 713 C C . LEU A 1 96 ? 11.288 6.874 -24.757 1.00 88.81 96 LEU A C 1
ATOM 715 O O . LEU A 1 96 ? 10.695 6.906 -23.686 1.00 88.81 96 LEU A O 1
ATOM 719 N N . LEU A 1 97 ? 10.652 6.806 -25.929 1.00 90.94 97 LEU A N 1
ATOM 720 C CA . LEU A 1 97 ? 9.196 6.780 -26.044 1.00 90.94 97 LEU A CA 1
ATOM 721 C C . LEU A 1 97 ? 8.598 5.573 -25.315 1.00 90.94 97 LEU A C 1
ATOM 723 O O . LEU A 1 97 ? 7.657 5.740 -24.543 1.00 90.94 97 LEU A O 1
ATOM 727 N N . LEU A 1 98 ? 9.157 4.376 -25.516 1.00 90.00 98 LEU A N 1
ATOM 728 C CA . LEU A 1 98 ? 8.685 3.159 -24.851 1.00 90.00 98 LEU A CA 1
ATOM 729 C C . LEU A 1 98 ? 8.861 3.244 -23.330 1.00 90.00 98 LEU A C 1
ATOM 731 O O . LEU A 1 98 ? 7.913 2.970 -22.595 1.00 90.00 98 LEU A O 1
ATOM 735 N N . LEU A 1 99 ? 10.029 3.690 -22.859 1.00 86.50 99 LEU A N 1
ATOM 736 C CA . LEU A 1 99 ? 10.303 3.887 -21.431 1.00 86.50 99 LEU A CA 1
ATOM 737 C C . LEU A 1 99 ? 9.352 4.907 -20.798 1.00 86.50 99 LEU A C 1
ATOM 739 O O . LEU A 1 99 ? 8.746 4.616 -19.771 1.00 86.50 99 LEU A O 1
ATOM 743 N N . ILE A 1 100 ? 9.165 6.068 -21.430 1.00 85.25 100 ILE A N 1
ATOM 744 C CA . ILE A 1 100 ? 8.235 7.094 -20.945 1.00 85.25 100 ILE A CA 1
ATOM 745 C C . ILE A 1 100 ? 6.811 6.539 -20.917 1.00 85.25 100 ILE A C 1
ATOM 747 O O . ILE A 1 100 ? 6.125 6.705 -19.915 1.00 85.25 100 ILE A O 1
ATOM 751 N N . SER A 1 101 ? 6.375 5.844 -21.973 1.00 87.44 101 SER A N 1
ATOM 752 C CA . SER A 1 101 ? 5.018 5.290 -22.054 1.00 87.44 101 SER A CA 1
ATOM 753 C C . SER A 1 101 ? 4.716 4.281 -20.942 1.00 87.44 101 SER A C 1
ATOM 755 O O . SER A 1 101 ? 3.616 4.293 -20.394 1.00 87.44 101 SER A O 1
ATOM 757 N N . ALA A 1 102 ? 5.702 3.467 -20.550 1.00 86.56 102 ALA A N 1
ATOM 758 C CA . ALA A 1 102 ? 5.570 2.532 -19.437 1.00 86.56 102 ALA A CA 1
ATOM 759 C C . ALA A 1 102 ? 5.424 3.249 -18.081 1.00 86.56 102 ALA A C 1
ATOM 761 O O . ALA A 1 102 ? 4.755 2.744 -17.182 1.00 86.56 102 ALA A O 1
ATOM 762 N N . GLU A 1 103 ? 6.004 4.443 -17.947 1.00 84.88 103 GLU A N 1
ATOM 763 C CA . GLU A 1 103 ? 5.978 5.252 -16.723 1.00 84.88 103 GLU A CA 1
ATOM 764 C C . GLU A 1 103 ? 4.756 6.185 -16.627 1.00 84.88 103 GLU A C 1
ATOM 766 O O . GLU A 1 103 ? 4.488 6.752 -15.561 1.00 84.88 103 GLU A O 1
ATOM 771 N N . VAL A 1 104 ? 3.983 6.343 -17.712 1.00 84.50 104 VAL A N 1
ATOM 772 C CA . VAL A 1 104 ? 2.811 7.237 -17.757 1.00 84.50 104 VAL A CA 1
ATOM 773 C C . VAL A 1 104 ? 1.800 6.929 -16.644 1.00 84.50 104 VAL A C 1
ATOM 775 O O . VAL A 1 104 ? 1.474 7.855 -15.898 1.00 84.50 104 VAL A O 1
ATOM 778 N N . PRO A 1 105 ? 1.326 5.679 -16.439 1.00 84.50 105 PRO A N 1
ATOM 779 C CA . PRO A 1 105 ? 0.316 5.400 -15.414 1.00 84.50 105 PRO A CA 1
ATOM 780 C C . PRO A 1 105 ? 0.807 5.712 -13.994 1.00 84.50 105 PRO A C 1
ATOM 782 O O . PRO A 1 105 ? 0.041 6.191 -13.150 1.00 84.50 105 PRO A O 1
ATOM 785 N N . ILE A 1 106 ? 2.098 5.472 -13.735 1.00 83.81 106 ILE A N 1
ATOM 786 C CA . ILE A 1 106 ? 2.724 5.709 -12.432 1.00 83.81 106 ILE A CA 1
ATOM 787 C C . ILE A 1 106 ? 2.835 7.204 -12.162 1.00 83.81 106 ILE A C 1
ATOM 789 O O . ILE A 1 106 ? 2.371 7.693 -11.127 1.00 83.81 106 ILE A O 1
ATOM 793 N N . THR A 1 107 ? 3.371 7.934 -13.134 1.00 82.94 107 THR A N 1
ATOM 794 C CA . THR A 1 107 ? 3.559 9.382 -13.056 1.00 82.94 107 THR A CA 1
ATOM 795 C C . THR A 1 107 ? 2.218 10.100 -12.930 1.00 82.94 107 THR A C 1
ATOM 797 O O . THR A 1 107 ? 2.056 10.959 -12.065 1.00 82.94 107 THR A O 1
ATOM 800 N N . PHE A 1 108 ? 1.216 9.707 -13.721 1.00 86.94 108 PHE A N 1
ATOM 801 C CA . PHE A 1 108 ? -0.117 10.313 -13.685 1.00 86.94 108 PHE A CA 1
ATOM 802 C C . PHE A 1 108 ? -0.821 10.075 -12.354 1.00 86.94 108 PHE A C 1
ATOM 804 O O . PHE A 1 108 ? -1.429 10.998 -11.811 1.00 86.94 108 PHE A O 1
ATOM 811 N N . THR A 1 109 ? -0.712 8.868 -11.793 1.00 89.00 109 THR A N 1
ATOM 812 C CA . THR A 1 109 ? -1.283 8.582 -10.471 1.00 89.00 109 THR A CA 1
ATOM 813 C C . THR A 1 109 ? -0.576 9.403 -9.391 1.00 89.00 109 THR A C 1
ATOM 815 O O . THR A 1 109 ? -1.231 9.951 -8.507 1.00 89.00 109 THR A O 1
ATOM 818 N N . ARG A 1 110 ? 0.750 9.565 -9.472 1.00 85.94 110 ARG A N 1
ATOM 819 C CA . ARG A 1 110 ? 1.512 10.382 -8.517 1.00 85.94 110 ARG A CA 1
ATOM 820 C C . ARG A 1 110 ? 1.153 11.862 -8.578 1.00 85.94 110 ARG A C 1
ATOM 822 O O . ARG A 1 110 ? 0.906 12.451 -7.528 1.00 85.94 110 ARG A O 1
ATOM 829 N N . LEU A 1 111 ? 1.109 12.442 -9.774 1.00 86.62 111 LEU A N 1
ATOM 830 C CA . LEU A 1 111 ? 0.708 13.836 -9.963 1.00 86.62 111 LEU A CA 1
ATOM 831 C C . LEU A 1 111 ? -0.720 14.057 -9.455 1.00 86.62 111 LEU A C 1
ATOM 833 O O . LEU A 1 111 ? -0.964 14.993 -8.697 1.00 86.62 111 LEU A O 1
ATOM 837 N N . GLY A 1 112 ? -1.639 13.138 -9.771 1.00 90.38 112 GLY A N 1
ATOM 838 C CA . GLY A 1 112 ? -3.005 13.165 -9.248 1.00 90.38 112 GLY A CA 1
ATOM 839 C C . GLY A 1 112 ? -3.057 13.136 -7.717 1.00 90.38 112 GLY A C 1
ATOM 840 O O . GLY A 1 112 ? -3.798 13.914 -7.121 1.00 90.38 112 GLY A O 1
ATOM 841 N N . MET A 1 113 ? -2.236 12.302 -7.066 1.00 90.38 113 MET A N 1
ATOM 842 C CA . MET A 1 113 ? -2.129 12.276 -5.602 1.00 90.38 113 MET A CA 1
ATOM 843 C C . MET A 1 113 ? -1.603 13.596 -5.037 1.00 90.38 113 MET A C 1
ATOM 845 O O . MET A 1 113 ? -2.178 14.106 -4.082 1.00 90.38 113 MET A O 1
ATOM 849 N N . GLN A 1 114 ? -0.554 14.172 -5.631 1.00 88.50 114 GLN A N 1
ATOM 850 C CA . GLN A 1 114 ? 0.009 15.451 -5.186 1.00 88.50 114 GLN A CA 1
ATOM 851 C C . GLN A 1 114 ? -1.013 16.587 -5.304 1.00 88.50 114 GLN A C 1
ATOM 853 O O . GLN A 1 114 ? -1.219 17.328 -4.341 1.00 88.50 114 GLN A O 1
ATOM 858 N N . MET A 1 115 ? -1.716 16.670 -6.440 1.00 90.31 115 MET A N 1
ATOM 859 C CA . MET A 1 115 ? -2.812 17.620 -6.642 1.00 90.31 115 MET A CA 1
ATOM 860 C C . MET A 1 115 ? -3.928 17.411 -5.614 1.00 90.31 115 MET A C 1
ATOM 862 O O . MET A 1 115 ? -4.400 18.372 -5.015 1.00 90.31 115 MET A O 1
ATOM 866 N N . ALA A 1 116 ? -4.307 16.159 -5.347 1.00 91.88 116 ALA A N 1
ATOM 867 C CA . ALA A 1 116 ? -5.346 15.814 -4.379 1.00 91.88 116 ALA A CA 1
ATOM 868 C C . ALA A 1 116 ? -4.929 16.024 -2.908 1.00 91.88 116 ALA A C 1
ATOM 870 O O . ALA A 1 116 ? -5.778 15.988 -2.020 1.00 91.88 116 ALA A O 1
ATOM 871 N N . THR A 1 117 ? -3.648 16.276 -2.629 1.00 89.88 117 THR A N 1
ATOM 872 C CA . THR A 1 117 ? -3.159 16.706 -1.307 1.00 89.88 117 THR A CA 1
ATOM 873 C C . THR A 1 117 ? -2.854 18.199 -1.214 1.00 89.88 117 THR A C 1
ATOM 875 O O . TH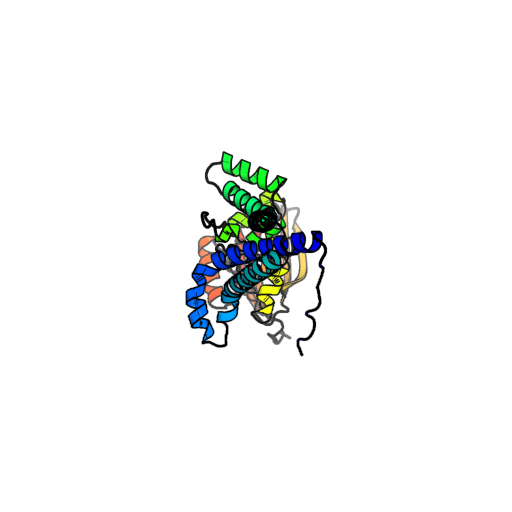R A 1 117 ? -2.453 18.663 -0.150 1.00 89.88 117 THR A O 1
ATOM 878 N N . ALA A 1 118 ? -3.043 18.964 -2.293 1.00 89.38 118 ALA A N 1
ATOM 879 C CA . ALA A 1 118 ? -2.757 20.393 -2.303 1.00 89.38 118 ALA A CA 1
ATOM 880 C C . ALA A 1 118 ? -3.649 21.168 -1.314 1.00 89.38 118 ALA A C 1
ATOM 882 O O . ALA A 1 118 ? -4.790 20.783 -1.027 1.00 89.38 118 ALA A O 1
ATOM 883 N N . GLU A 1 119 ? -3.136 22.290 -0.802 1.00 89.19 119 GLU A N 1
ATOM 884 C CA . GLU A 1 119 ? -3.868 23.171 0.117 1.00 89.19 119 GLU A CA 1
ATOM 885 C C . GLU A 1 119 ? -5.060 23.851 -0.571 1.00 89.19 119 GLU A C 1
ATOM 887 O O . GLU A 1 119 ? -6.146 23.924 0.009 1.00 89.19 119 GLU A O 1
ATOM 892 N N . ALA A 1 120 ? -4.884 24.260 -1.833 1.00 93.81 120 ALA A N 1
ATOM 893 C CA . ALA A 1 120 ? -5.912 24.900 -2.646 1.00 93.81 120 ALA A CA 1
ATOM 894 C C . ALA A 1 120 ? -7.103 23.949 -2.918 1.00 93.81 120 ALA A C 1
ATOM 896 O O . ALA A 1 120 ? -6.908 22.875 -3.503 1.00 93.81 120 ALA A O 1
ATOM 897 N N . PRO A 1 121 ? -8.347 24.328 -2.551 1.00 92.94 121 PRO A N 1
ATOM 898 C CA . PRO A 1 121 ? -9.523 23.469 -2.713 1.00 92.94 121 PRO A CA 1
ATOM 899 C C . PRO A 1 121 ? -9.809 23.067 -4.165 1.00 92.94 121 PRO A C 1
ATOM 901 O O . PRO A 1 121 ? -10.193 21.925 -4.418 1.00 92.94 121 PRO A O 1
ATOM 904 N N . GLU A 1 122 ? -9.602 23.976 -5.119 1.00 94.19 122 GLU A N 1
ATOM 905 C CA . GLU A 1 122 ? -9.848 23.719 -6.543 1.00 94.19 122 GLU A CA 1
ATOM 906 C C . GLU A 1 122 ? -8.884 22.666 -7.099 1.00 94.19 122 GLU A C 1
ATOM 908 O O . GLU A 1 122 ? -9.318 21.656 -7.659 1.00 94.19 122 GLU A O 1
ATOM 913 N N . THR A 1 123 ? -7.581 22.835 -6.847 1.00 93.00 123 THR A N 1
ATOM 914 C CA . THR A 1 123 ? -6.535 21.873 -7.228 1.00 93.00 123 THR A CA 1
ATOM 915 C C . THR A 1 123 ? -6.788 20.505 -6.605 1.00 93.00 123 THR A C 1
ATOM 917 O O . THR A 1 123 ? -6.656 19.478 -7.274 1.00 93.00 123 THR A O 1
ATOM 920 N N . ARG A 1 124 ? -7.231 20.483 -5.341 1.00 94.00 124 ARG A N 1
ATOM 921 C CA . ARG A 1 124 ? -7.602 19.253 -4.638 1.00 94.00 124 ARG A CA 1
ATOM 922 C C . ARG A 1 124 ? -8.734 18.513 -5.340 1.00 94.00 124 ARG A C 1
ATOM 924 O O . ARG A 1 124 ? -8.629 17.313 -5.590 1.00 94.00 124 ARG A O 1
ATOM 931 N N . GLN A 1 125 ? -9.813 19.217 -5.677 1.00 94.50 125 GLN A N 1
ATOM 932 C CA . GLN A 1 125 ? -10.947 18.618 -6.379 1.00 94.50 125 GLN A CA 1
ATOM 933 C C . GLN A 1 125 ? -10.561 18.125 -7.773 1.00 94.50 125 GLN A C 1
ATOM 935 O O . GLN A 1 125 ? -10.992 17.043 -8.176 1.00 94.50 125 GLN A O 1
ATOM 940 N N . GLN A 1 126 ? -9.735 18.881 -8.498 1.00 94.88 126 GLN A N 1
ATOM 941 C CA . GLN A 1 126 ? -9.230 18.467 -9.803 1.00 94.88 126 GLN A CA 1
ATOM 942 C C . GLN A 1 126 ? -8.382 17.194 -9.692 1.00 94.88 126 GLN A C 1
ATOM 944 O O . GLN A 1 126 ? -8.603 16.254 -10.455 1.00 94.88 126 GLN A O 1
ATOM 949 N N . GLY A 1 127 ? -7.491 17.118 -8.699 1.00 93.44 127 GLY A N 1
ATOM 950 C CA . GLY A 1 127 ? -6.701 15.920 -8.409 1.00 93.44 127 GLY A CA 1
ATOM 951 C C . GLY A 1 127 ? -7.575 14.700 -8.106 1.00 93.44 127 GLY A C 1
ATOM 952 O O . GLY A 1 127 ? -7.348 13.623 -8.652 1.00 93.44 127 GLY A O 1
ATOM 953 N N . LEU A 1 128 ? -8.639 14.865 -7.314 1.00 94.56 128 LEU A N 1
ATOM 954 C CA . LEU A 1 128 ? -9.584 13.778 -7.033 1.00 94.56 128 LEU A CA 1
ATOM 955 C C . LEU A 1 128 ? -10.344 13.310 -8.283 1.00 94.56 128 LEU A C 1
ATOM 957 O O . LEU A 1 128 ? -10.505 12.105 -8.481 1.00 94.56 128 LEU A O 1
ATOM 961 N N . ARG A 1 129 ? -10.796 14.230 -9.147 1.00 94.94 129 ARG A N 1
ATOM 962 C CA . ARG A 1 129 ? -11.440 13.872 -10.428 1.00 94.94 129 ARG A CA 1
ATOM 963 C C . ARG A 1 129 ? -10.471 13.135 -11.352 1.00 94.94 129 ARG A C 1
ATOM 965 O O . ARG A 1 129 ? -10.851 12.145 -11.974 1.00 94.94 129 ARG A O 1
ATOM 972 N N . TRP A 1 130 ? -9.221 13.584 -11.404 1.00 94.44 130 TRP A N 1
ATOM 973 C CA . TRP A 1 130 ? -8.161 12.939 -12.171 1.00 94.44 130 TRP A CA 1
ATOM 974 C C . TRP A 1 130 ? -7.919 11.504 -11.694 1.00 94.44 130 TRP A C 1
ATOM 976 O O . TRP A 1 130 ? -7.978 10.562 -12.479 1.00 94.44 130 TRP A O 1
ATOM 986 N N . LEU A 1 131 ? -7.739 11.305 -10.386 1.00 94.12 131 LEU A N 1
ATOM 987 C CA . LEU A 1 131 ? -7.513 9.975 -9.818 1.00 94.12 131 LEU A CA 1
ATOM 988 C C . LEU A 1 131 ? -8.680 9.011 -10.056 1.00 94.12 131 LEU A C 1
ATOM 990 O O . LEU A 1 131 ? -8.443 7.831 -10.281 1.00 94.12 131 LEU A O 1
ATOM 994 N N . ARG A 1 132 ? -9.925 9.500 -10.047 1.00 93.38 132 ARG A N 1
ATOM 995 C CA . ARG A 1 132 ? -11.115 8.675 -10.321 1.00 93.38 132 ARG A CA 1
ATOM 996 C C . ARG A 1 132 ? -11.269 8.272 -11.788 1.00 93.38 132 ARG A C 1
ATOM 998 O O . ARG A 1 132 ? -11.954 7.296 -12.062 1.00 93.38 132 ARG A O 1
ATOM 1005 N N . THR A 1 133 ? -10.689 9.029 -12.718 1.00 92.00 133 THR A N 1
ATOM 1006 C CA . THR A 1 133 ? -10.858 8.804 -14.164 1.00 92.00 133 THR A CA 1
ATOM 1007 C C . THR A 1 133 ? -9.693 8.041 -14.779 1.00 92.00 133 THR A C 1
ATOM 1009 O O . THR A 1 133 ? -9.913 7.134 -15.574 1.00 92.00 133 THR A O 1
ATOM 1012 N N . VAL A 1 134 ? -8.459 8.393 -14.411 1.00 89.81 134 VAL A N 1
ATOM 1013 C CA . VAL A 1 134 ? -7.232 7.849 -15.020 1.00 89.81 134 VAL A CA 1
ATOM 1014 C C . VAL A 1 134 ? -6.229 7.305 -13.999 1.00 89.81 134 VAL A C 1
ATOM 1016 O O . VAL A 1 134 ? -5.186 6.776 -14.381 1.00 89.81 134 VAL A O 1
ATOM 1019 N N . GLY A 1 135 ? -6.506 7.437 -12.699 1.00 87.12 135 GLY A N 1
ATOM 1020 C CA . GLY A 1 135 ? -5.626 6.937 -11.645 1.00 87.12 135 GLY A CA 1
ATOM 1021 C C . GLY A 1 135 ? -5.651 5.413 -11.526 1.00 87.12 135 GLY A C 1
ATOM 1022 O O . GLY A 1 135 ? -6.682 4.769 -11.710 1.00 87.12 135 GLY A O 1
ATOM 1023 N N . SER A 1 136 ? -4.511 4.823 -11.164 1.00 90.31 136 SER A N 1
ATOM 1024 C CA . SER A 1 136 ? -4.424 3.393 -10.862 1.00 90.31 136 SER A CA 1
ATOM 1025 C C . SER A 1 136 ? -4.756 3.122 -9.392 1.00 90.31 136 SER A C 1
ATOM 1027 O O . SER A 1 136 ? -4.036 3.560 -8.489 1.00 90.31 136 SER A O 1
ATOM 1029 N N . ALA A 1 137 ? -5.815 2.344 -9.149 1.00 89.56 137 ALA A N 1
ATOM 1030 C CA . ALA A 1 137 ? -6.200 1.909 -7.805 1.00 89.56 137 ALA A CA 1
ATOM 1031 C C . ALA A 1 137 ? -5.093 1.090 -7.117 1.00 89.56 137 ALA A C 1
ATOM 1033 O O . ALA A 1 137 ? -4.842 1.283 -5.928 1.00 89.56 137 ALA A O 1
ATOM 1034 N N . ASP A 1 138 ? -4.370 0.247 -7.861 1.00 88.62 138 ASP A N 1
ATOM 1035 C CA . ASP A 1 138 ? -3.267 -0.557 -7.321 1.00 88.62 138 ASP A CA 1
ATOM 1036 C C . ASP A 1 138 ? -2.098 0.307 -6.843 1.00 88.62 138 ASP A C 1
ATOM 1038 O O . ASP A 1 138 ? -1.509 0.045 -5.793 1.00 88.62 138 ASP A O 1
ATOM 1042 N N . LEU A 1 139 ? -1.757 1.365 -7.584 1.00 87.50 139 LEU A N 1
ATOM 1043 C CA . LEU A 1 139 ? -0.699 2.292 -7.181 1.00 87.50 139 LEU A CA 1
ATOM 1044 C C . LEU A 1 139 ? -1.109 3.139 -5.971 1.00 87.50 139 LEU A C 1
ATOM 1046 O O . LEU A 1 139 ? -0.289 3.343 -5.073 1.00 87.50 139 LEU A O 1
ATOM 1050 N N . LEU A 1 140 ? -2.375 3.568 -5.902 1.00 89.94 140 LEU A N 1
ATOM 1051 C CA . LEU A 1 140 ? -2.932 4.219 -4.711 1.00 89.94 140 LEU A CA 1
ATOM 1052 C C . LEU A 1 140 ? -2.891 3.279 -3.497 1.00 89.94 140 LEU A C 1
ATOM 1054 O O . LEU A 1 140 ? -2.478 3.683 -2.408 1.00 89.94 140 LEU A O 1
ATOM 1058 N N . LEU A 1 141 ? -3.247 2.005 -3.686 1.00 89.62 141 LEU A N 1
ATOM 1059 C CA . LEU A 1 141 ? -3.178 0.994 -2.636 1.00 89.62 141 LEU A CA 1
ATOM 1060 C C . LEU A 1 141 ? -1.733 0.783 -2.174 1.00 89.62 141 LEU A C 1
ATOM 1062 O O . LEU A 1 141 ? -1.473 0.772 -0.974 1.00 89.62 141 LEU A O 1
ATOM 1066 N N . ARG A 1 142 ? -0.765 0.680 -3.097 1.00 85.88 142 ARG A N 1
ATOM 1067 C CA . ARG A 1 142 ? 0.670 0.593 -2.759 1.00 85.88 142 ARG A CA 1
ATOM 1068 C C . ARG A 1 142 ? 1.122 1.784 -1.907 1.00 85.88 142 ARG A C 1
ATOM 1070 O O . ARG A 1 142 ? 1.822 1.577 -0.913 1.00 85.88 142 ARG A O 1
ATOM 1077 N N . ALA A 1 143 ? 0.685 2.998 -2.242 1.00 86.25 143 ALA A N 1
ATOM 1078 C CA . ALA A 1 143 ? 1.014 4.211 -1.491 1.00 86.25 143 ALA A CA 1
ATOM 1079 C C . ALA A 1 143 ? 0.469 4.201 -0.046 1.00 86.25 143 ALA A C 1
ATOM 1081 O O . ALA A 1 143 ? 1.069 4.811 0.835 1.00 86.25 143 ALA A O 1
ATOM 1082 N N . CYS A 1 144 ? -0.598 3.444 0.242 1.00 87.06 144 CYS A N 1
ATOM 1083 C CA . CYS A 1 144 ? -1.136 3.288 1.601 1.00 87.06 144 CYS A CA 1
ATOM 1084 C C . CYS A 1 144 ? -0.219 2.487 2.549 1.00 87.06 144 CYS A C 1
ATOM 1086 O O . CYS A 1 144 ? -0.387 2.561 3.771 1.00 87.06 144 CYS A O 1
ATOM 1088 N N . TYR A 1 145 ? 0.717 1.698 2.003 1.00 79.50 145 TYR A N 1
ATOM 1089 C CA . TYR A 1 145 ? 1.594 0.790 2.757 1.00 79.50 145 TYR A CA 1
ATOM 1090 C C . TYR A 1 145 ? 3.083 1.182 2.724 1.00 79.50 145 TYR A C 1
ATOM 1092 O O . TYR A 1 145 ? 3.859 0.741 3.579 1.00 79.50 145 TYR A O 1
ATOM 1100 N N . GLN A 1 146 ? 3.519 1.955 1.727 1.00 72.88 146 GLN A N 1
ATOM 1101 C CA . GLN A 1 146 ? 4.929 2.301 1.523 1.00 72.88 146 GLN A CA 1
ATOM 1102 C C . GLN A 1 146 ? 5.315 3.594 2.250 1.00 72.88 146 GLN A C 1
ATOM 1104 O O . GLN A 1 146 ? 4.578 4.571 2.219 1.00 72.88 146 GLN A O 1
ATOM 1109 N N . ARG A 1 147 ? 6.500 3.627 2.879 1.00 61.31 147 ARG A N 1
ATOM 1110 C CA . ARG A 1 147 ? 7.027 4.871 3.463 1.00 61.31 147 ARG A CA 1
ATOM 1111 C C . ARG A 1 147 ? 7.360 5.881 2.352 1.00 61.31 147 ARG A C 1
ATOM 1113 O O . ARG A 1 147 ? 7.898 5.471 1.321 1.00 61.31 147 ARG A O 1
ATOM 1120 N N . PRO A 1 148 ? 7.101 7.178 2.580 1.00 52.78 148 PRO A N 1
ATOM 1121 C CA . PRO A 1 148 ? 7.425 8.224 1.623 1.00 52.78 148 PRO A CA 1
ATOM 1122 C C . PRO A 1 148 ? 8.946 8.269 1.402 1.00 52.78 148 PRO A C 1
ATOM 1124 O O . PRO A 1 148 ? 9.702 8.277 2.370 1.00 52.78 148 PRO A O 1
ATOM 1127 N N . GLY A 1 149 ? 9.399 8.263 0.141 1.00 48.75 149 GLY A N 1
ATOM 1128 C CA . GLY A 1 149 ? 10.808 8.525 -0.199 1.00 48.75 149 GLY A CA 1
ATOM 1129 C C . GLY A 1 149 ? 11.515 7.536 -1.133 1.00 48.75 149 GLY A C 1
ATOM 1130 O O . GLY A 1 149 ? 12.642 7.811 -1.529 1.00 48.75 149 GLY A O 1
ATOM 1131 N N . ARG A 1 150 ? 10.898 6.419 -1.541 1.00 52.16 150 ARG A N 1
ATOM 1132 C CA . ARG A 1 150 ? 11.410 5.631 -2.678 1.00 52.16 150 ARG A CA 1
ATOM 1133 C C . ARG A 1 150 ? 10.568 5.921 -3.911 1.00 52.16 150 ARG A C 1
ATOM 1135 O O . ARG A 1 150 ? 9.496 5.347 -4.067 1.00 52.16 150 ARG A O 1
ATOM 1142 N N . ALA A 1 151 ? 11.057 6.805 -4.779 1.00 52.75 151 ALA A N 1
ATOM 1143 C CA . ALA A 1 151 ? 10.621 6.798 -6.168 1.00 52.75 151 ALA A CA 1
ATOM 1144 C C . ALA A 1 151 ? 10.972 5.414 -6.735 1.00 52.75 151 ALA A C 1
ATOM 1146 O O . ALA A 1 151 ? 12.143 5.057 -6.840 1.00 52.75 151 ALA A O 1
ATOM 1147 N N . THR A 1 152 ? 9.960 4.584 -6.974 1.00 57.97 152 THR A N 1
ATOM 1148 C CA . THR A 1 152 ? 10.129 3.259 -7.592 1.00 57.97 152 THR A CA 1
ATOM 1149 C C . THR A 1 152 ? 10.197 3.341 -9.118 1.00 57.97 152 THR A C 1
ATOM 1151 O O . THR A 1 152 ? 10.363 2.323 -9.774 1.00 57.97 152 THR A O 1
ATOM 1154 N N . ASP A 1 153 ? 10.031 4.543 -9.659 1.00 67.31 153 ASP A N 1
ATOM 1155 C CA . ASP A 1 153 ? 9.901 4.903 -11.062 1.00 67.31 153 ASP A CA 1
ATOM 1156 C C . ASP A 1 153 ? 11.041 5.820 -11.507 1.00 67.31 153 ASP A C 1
ATOM 1158 O O . ASP A 1 153 ? 11.518 6.685 -10.765 1.00 67.31 153 ASP A O 1
ATOM 1162 N N . ILE A 1 154 ? 11.450 5.647 -12.759 1.00 68.88 154 ILE A N 1
ATOM 1163 C CA . ILE A 1 154 ? 12.588 6.345 -13.362 1.00 68.88 154 ILE A CA 1
ATOM 1164 C C . ILE A 1 154 ? 12.316 7.852 -13.433 1.00 68.88 154 ILE A C 1
ATOM 1166 O O . ILE A 1 154 ? 13.178 8.661 -13.085 1.00 68.88 154 ILE A O 1
ATOM 1170 N N . LEU A 1 155 ? 11.103 8.237 -13.846 1.00 69.06 155 LEU A N 1
ATOM 1171 C CA . LEU A 1 155 ? 10.707 9.643 -13.947 1.00 69.06 155 LEU A CA 1
ATOM 1172 C C . LEU A 1 155 ? 10.642 10.304 -12.573 1.00 69.06 155 LEU A C 1
ATOM 1174 O O . LEU A 1 155 ? 11.119 11.421 -12.415 1.00 69.06 155 LEU A O 1
ATOM 1178 N N . GLY A 1 156 ? 10.135 9.599 -11.564 1.00 67.19 156 GLY A N 1
ATOM 1179 C CA . GLY A 1 156 ? 10.138 10.059 -10.182 1.00 67.19 156 GLY A CA 1
ATOM 1180 C C . GLY A 1 156 ? 11.522 10.300 -9.590 1.00 67.19 156 GLY A C 1
ATOM 1181 O O . GLY A 1 156 ? 11.699 11.241 -8.820 1.00 67.19 156 GLY A O 1
ATOM 1182 N N . ALA A 1 157 ? 12.491 9.453 -9.941 1.00 67.25 157 ALA A N 1
ATOM 1183 C CA . ALA A 1 157 ? 13.871 9.591 -9.492 1.00 67.25 157 ALA A CA 1
ATOM 1184 C C . ALA A 1 157 ? 14.590 10.769 -10.174 1.00 67.25 157 ALA A C 1
ATOM 1186 O O . ALA A 1 157 ? 15.366 11.466 -9.524 1.00 67.25 157 ALA A O 1
ATOM 1187 N N . LEU A 1 158 ? 14.324 11.007 -11.464 1.00 63.09 158 LEU A N 1
ATOM 1188 C CA . LEU A 1 158 ? 14.929 12.101 -12.235 1.00 63.09 158 LEU A CA 1
ATOM 1189 C C . LEU A 1 158 ? 14.274 13.461 -11.961 1.00 63.09 158 LEU A C 1
ATOM 1191 O O . LEU A 1 158 ? 14.958 14.475 -11.868 1.00 63.09 158 LEU A O 1
ATOM 1195 N N . LEU A 1 159 ? 12.950 13.485 -11.824 1.00 61.44 159 LEU A N 1
ATOM 1196 C CA . LEU A 1 159 ? 12.144 14.683 -11.594 1.00 61.44 159 LEU A CA 1
ATOM 1197 C C . LEU A 1 159 ? 11.844 14.860 -10.106 1.00 61.44 159 LEU A C 1
ATOM 1199 O O . LEU A 1 159 ? 10.711 15.194 -9.786 1.00 61.44 159 LEU A O 1
ATOM 1203 N N . ALA A 1 160 ? 12.802 14.586 -9.211 1.00 53.81 160 ALA A N 1
ATOM 1204 C CA . ALA A 1 160 ? 12.654 14.571 -7.748 1.00 53.81 160 ALA A CA 1
ATOM 1205 C C . ALA A 1 160 ? 12.242 15.937 -7.135 1.00 53.81 160 ALA A C 1
ATOM 1207 O O . ALA A 1 160 ? 12.930 16.521 -6.304 1.00 53.81 160 ALA A O 1
ATOM 1208 N N . PHE A 1 161 ? 11.078 16.432 -7.538 1.00 46.97 161 PHE A N 1
ATOM 1209 C CA . PHE A 1 161 ? 10.452 17.702 -7.232 1.00 46.97 161 PHE A CA 1
ATOM 1210 C C . PHE A 1 161 ? 9.029 17.383 -6.793 1.00 46.97 161 PHE A C 1
ATOM 1212 O O . PHE A 1 161 ? 8.078 17.396 -7.570 1.00 46.97 161 PHE A O 1
ATOM 1219 N N . GLY A 1 162 ? 8.883 17.014 -5.529 1.00 55.06 162 GLY A N 1
ATOM 1220 C CA . GLY A 1 162 ? 7.565 16.847 -4.948 1.00 55.06 162 GLY A CA 1
ATOM 1221 C C . GLY A 1 162 ? 7.623 16.262 -3.555 1.00 55.06 162 GLY A C 1
ATOM 1222 O O . GLY A 1 162 ? 8.373 15.324 -3.288 1.00 55.06 162 GLY A O 1
ATOM 1223 N N . HIS A 1 163 ? 6.797 16.806 -2.668 1.00 63.38 163 HIS A N 1
ATOM 1224 C CA . HIS A 1 163 ? 6.594 16.234 -1.349 1.00 63.38 163 HIS A CA 1
ATOM 1225 C C . HIS A 1 163 ? 5.979 14.836 -1.512 1.00 63.38 163 HIS A C 1
ATOM 1227 O O . HIS A 1 163 ? 4.920 14.701 -2.136 1.00 63.38 163 HIS A O 1
ATOM 1233 N N . PRO A 1 164 ? 6.638 13.774 -1.022 1.00 71.44 164 PRO A N 1
ATOM 1234 C CA . PRO A 1 164 ? 6.080 12.438 -1.109 1.00 71.44 164 PRO A CA 1
ATOM 1235 C C . PRO A 1 164 ? 4.804 12.374 -0.263 1.00 71.44 164 PRO A C 1
ATOM 1237 O O . PRO A 1 164 ? 4.785 12.812 0.888 1.00 71.44 164 PRO A O 1
ATOM 1240 N N . VAL A 1 165 ? 3.729 11.833 -0.836 1.00 79.56 165 VAL A N 1
ATOM 1241 C CA . VAL A 1 165 ? 2.440 11.728 -0.145 1.00 79.56 165 VAL A CA 1
ATOM 1242 C C . VAL A 1 165 ? 2.571 10.747 1.017 1.00 79.56 165 VAL A C 1
ATOM 1244 O O . VAL A 1 165 ? 2.979 9.599 0.835 1.00 79.56 165 VAL A O 1
ATOM 1247 N N . HIS A 1 166 ? 2.254 11.215 2.226 1.00 84.38 166 HIS A N 1
ATOM 1248 C CA . HIS A 1 166 ? 2.324 10.394 3.431 1.00 84.38 166 HIS A CA 1
ATOM 1249 C C . HIS A 1 166 ? 1.265 9.274 3.385 1.00 84.38 166 HIS A C 1
ATOM 1251 O O . HIS A 1 166 ? 0.156 9.524 2.901 1.00 84.38 166 HIS A O 1
ATOM 1257 N N . PRO A 1 167 ? 1.540 8.072 3.930 1.00 84.69 167 PRO A N 1
ATOM 1258 C CA . PRO A 1 167 ? 0.598 6.953 3.944 1.00 84.69 167 PRO A CA 1
ATOM 1259 C C . PRO A 1 167 ? -0.803 7.312 4.437 1.00 84.69 167 PRO A C 1
ATOM 1261 O O . PRO A 1 167 ? -1.780 6.861 3.858 1.00 84.69 167 PRO A O 1
ATOM 1264 N N . ASP A 1 168 ? -0.929 8.163 5.454 1.00 85.75 168 ASP A N 1
ATOM 1265 C CA . ASP A 1 168 ? -2.240 8.558 5.996 1.00 85.75 168 ASP A CA 1
ATOM 1266 C C . ASP A 1 168 ? -3.060 9.414 5.022 1.00 85.75 168 ASP A C 1
ATOM 1268 O O . ASP A 1 168 ? -4.272 9.220 4.875 1.00 85.75 168 ASP A O 1
ATOM 1272 N N . ALA A 1 169 ? -2.392 10.307 4.288 1.00 89.56 169 ALA A N 1
ATOM 1273 C CA . ALA A 1 169 ? -3.020 11.049 3.204 1.00 89.56 169 ALA A CA 1
ATOM 1274 C C . ALA A 1 169 ? -3.393 10.100 2.055 1.00 89.56 169 ALA A C 1
ATOM 1276 O O . ALA A 1 169 ? -4.514 10.157 1.557 1.00 89.56 169 ALA A O 1
ATOM 1277 N N . ALA A 1 170 ? -2.509 9.161 1.697 1.00 90.81 170 ALA A N 1
ATOM 1278 C CA . ALA A 1 170 ? -2.786 8.155 0.672 1.00 90.81 170 ALA A CA 1
ATOM 1279 C C . ALA A 1 170 ? -3.981 7.255 1.034 1.00 90.81 170 ALA A C 1
ATOM 1281 O O . ALA A 1 170 ? -4.820 6.996 0.178 1.00 90.81 170 ALA A O 1
ATOM 1282 N N . ARG A 1 171 ? -4.118 6.837 2.300 1.00 91.00 171 ARG A N 1
ATOM 1283 C CA . ARG A 1 171 ? -5.266 6.057 2.809 1.00 91.00 171 ARG A CA 1
ATOM 1284 C C . ARG A 1 171 ? -6.576 6.831 2.680 1.00 91.00 171 ARG A C 1
ATOM 1286 O O . ARG A 1 171 ? -7.582 6.271 2.247 1.00 91.00 171 ARG A O 1
ATOM 1293 N N . THR A 1 172 ? -6.548 8.122 3.011 1.00 92.00 172 THR A N 1
ATOM 1294 C CA . THR A 1 172 ? -7.701 9.022 2.851 1.00 92.00 172 THR A CA 1
ATOM 1295 C C . THR A 1 172 ? -8.081 9.165 1.379 1.00 92.00 172 THR A C 1
ATOM 1297 O O . THR A 1 172 ? -9.246 8.995 1.023 1.00 92.00 172 THR A O 1
ATOM 1300 N N . LEU A 1 173 ? -7.096 9.407 0.511 1.00 93.56 173 LEU A N 1
ATOM 1301 C CA . LEU A 1 173 ? -7.302 9.503 -0.933 1.00 93.56 173 LEU A CA 1
ATOM 1302 C C . LEU A 1 173 ? -7.836 8.199 -1.525 1.00 93.56 173 LEU A C 1
ATOM 1304 O O . LEU A 1 173 ? -8.779 8.231 -2.308 1.00 93.56 173 LEU A O 1
ATOM 1308 N N . TYR A 1 174 ? -7.281 7.053 -1.128 1.00 94.12 174 TYR A N 1
ATOM 1309 C CA . TYR A 1 174 ? -7.726 5.742 -1.589 1.00 94.12 174 TYR A CA 1
ATOM 1310 C C . TYR A 1 174 ? -9.211 5.534 -1.291 1.00 94.12 174 TYR A C 1
ATOM 1312 O O . TYR A 1 174 ? -9.967 5.168 -2.190 1.00 94.12 174 TYR A O 1
ATOM 1320 N N . TYR A 1 175 ? -9.653 5.854 -0.071 1.00 93.19 175 TYR A N 1
ATOM 1321 C CA . TYR A 1 175 ? -11.070 5.799 0.287 1.00 93.19 175 TYR A CA 1
ATOM 1322 C C . TYR A 1 175 ? -11.915 6.795 -0.521 1.00 93.19 175 TYR A C 1
ATOM 1324 O O . TYR A 1 175 ? -12.971 6.436 -1.029 1.00 93.19 175 TYR A O 1
ATOM 1332 N N . GLN A 1 176 ? -11.452 8.033 -0.709 1.00 93.88 176 GLN A N 1
ATOM 1333 C CA . GLN A 1 176 ? -12.182 9.041 -1.491 1.00 93.88 176 GLN A CA 1
ATOM 1334 C C . GLN A 1 176 ? -12.305 8.692 -2.983 1.00 93.88 176 GLN A C 1
ATOM 1336 O O . GLN A 1 176 ? -13.256 9.129 -3.639 1.00 93.88 176 GLN A O 1
ATOM 1341 N N . VAL A 1 177 ? -11.342 7.957 -3.539 1.00 94.69 177 VAL A N 1
ATOM 1342 C CA . VAL A 1 177 ? -11.320 7.560 -4.952 1.00 94.69 177 VAL A CA 1
ATOM 1343 C C . VAL A 1 177 ? -12.093 6.262 -5.176 1.00 94.69 177 VAL A C 1
ATOM 1345 O O . VAL A 1 177 ? -12.868 6.191 -6.122 1.00 94.69 177 VAL A O 1
ATOM 1348 N N . THR A 1 178 ? -11.910 5.261 -4.310 1.00 93.31 178 THR A N 1
ATOM 1349 C CA . THR A 1 178 ? -12.452 3.902 -4.505 1.00 93.31 178 THR A CA 1
ATOM 1350 C C . THR A 1 178 ? -13.718 3.608 -3.700 1.00 93.31 178 THR A C 1
ATOM 1352 O O . THR A 1 178 ? -14.433 2.662 -4.014 1.00 93.31 178 THR A O 1
ATOM 1355 N N . GLY A 1 179 ? -13.987 4.370 -2.637 1.00 92.06 179 GLY A N 1
ATOM 1356 C CA . GLY A 1 179 ? -15.047 4.085 -1.665 1.00 92.06 179 GLY A CA 1
ATOM 1357 C C . GLY A 1 179 ? -14.737 2.930 -0.704 1.00 92.06 179 GLY A C 1
ATOM 1358 O O . GLY A 1 179 ? -15.547 2.639 0.172 1.00 92.06 179 GLY A O 1
ATOM 1359 N N . MET A 1 180 ? -13.580 2.272 -0.829 1.00 91.19 180 MET A N 1
ATOM 1360 C CA . MET A 1 180 ? -13.188 1.142 0.015 1.00 91.19 180 MET A CA 1
ATOM 1361 C C . MET A 1 180 ? -12.042 1.528 0.951 1.00 91.19 180 MET A C 1
ATOM 1363 O O . MET A 1 180 ? -11.125 2.246 0.546 1.00 91.19 180 MET A O 1
ATOM 1367 N N . PRO A 1 181 ? -12.034 1.059 2.209 1.00 90.12 181 PRO A N 1
ATOM 1368 C CA . PRO A 1 181 ? -10.878 1.249 3.068 1.00 90.12 181 PRO A CA 1
ATOM 1369 C C . PRO A 1 181 ? -9.725 0.349 2.596 1.00 90.12 181 PRO A C 1
ATOM 1371 O O . PRO A 1 181 ? -9.923 -0.796 2.186 1.00 90.12 181 PRO A O 1
ATOM 1374 N N . PHE A 1 182 ? -8.494 0.858 2.667 1.00 89.94 182 PHE A N 1
ATOM 1375 C CA . PHE A 1 182 ? -7.299 0.187 2.130 1.00 89.94 182 PHE A CA 1
ATOM 1376 C C . PHE A 1 182 ? -7.013 -1.196 2.748 1.00 89.94 182 PHE A C 1
ATOM 1378 O O . PHE A 1 182 ? -6.340 -2.027 2.142 1.00 89.94 182 PHE A O 1
ATOM 1385 N N . ASN A 1 183 ? -7.499 -1.439 3.967 1.00 87.50 183 ASN A N 1
ATOM 1386 C CA . ASN A 1 183 ? -7.306 -2.677 4.721 1.00 87.50 183 ASN A CA 1
ATOM 1387 C C . ASN A 1 183 ? -8.389 -3.740 4.440 1.00 87.50 183 ASN A C 1
ATOM 1389 O O . ASN A 1 183 ? -8.208 -4.908 4.806 1.00 87.50 183 ASN A O 1
ATOM 1393 N N . ALA A 1 184 ? -9.476 -3.381 3.743 1.00 86.75 184 ALA A N 1
ATOM 1394 C CA . ALA A 1 184 ? -10.450 -4.355 3.249 1.00 86.75 184 ALA A CA 1
ATOM 1395 C C . ALA A 1 184 ? -9.858 -5.227 2.132 1.00 86.75 184 ALA A C 1
ATOM 1397 O O . ALA A 1 184 ? -10.182 -6.412 2.044 1.00 86.75 184 ALA A O 1
ATOM 1398 N N . VAL A 1 185 ? -8.934 -4.675 1.341 1.00 85.88 185 VAL A N 1
ATOM 1399 C CA . VAL A 1 185 ? -8.260 -5.348 0.221 1.00 85.88 185 VAL A CA 1
ATOM 1400 C C . VAL A 1 185 ? -6.893 -5.881 0.681 1.00 85.88 185 VAL A C 1
ATOM 1402 O O . VAL A 1 185 ? -6.210 -5.221 1.470 1.00 85.88 185 VAL A O 1
ATOM 1405 N N . PRO A 1 186 ? -6.462 -7.087 0.254 1.00 80.81 186 PRO A N 1
ATOM 1406 C CA . PRO A 1 186 ? -5.120 -7.573 0.562 1.00 80.81 186 PRO A CA 1
ATOM 1407 C C . PRO A 1 186 ? -4.041 -6.630 0.002 1.00 80.81 186 PRO A C 1
ATOM 1409 O O . PRO A 1 186 ? -4.219 -6.060 -1.074 1.00 80.81 186 PRO A O 1
ATOM 1412 N N . PRO A 1 187 ? -2.894 -6.482 0.689 1.00 77.25 187 PRO A N 1
ATOM 1413 C CA . PRO A 1 187 ? -1.802 -5.680 0.163 1.00 77.25 187 PRO A CA 1
ATOM 1414 C C . PRO A 1 187 ? -1.244 -6.306 -1.133 1.00 77.25 187 PRO A C 1
ATOM 1416 O O . PRO A 1 187 ? -1.198 -7.538 -1.232 1.00 77.25 187 PRO A O 1
ATOM 1419 N N . PRO A 1 188 ? -0.764 -5.484 -2.085 1.00 78.38 188 PRO A N 1
ATOM 1420 C CA . PRO A 1 188 ? -0.170 -5.932 -3.345 1.00 78.38 188 PRO A CA 1
ATOM 1421 C C . PRO A 1 188 ? 0.916 -7.005 -3.162 1.00 78.38 188 PRO A C 1
ATOM 1423 O O . PRO A 1 188 ? 1.742 -6.917 -2.249 1.00 78.38 188 PRO A O 1
ATOM 1426 N N . THR A 1 189 ? 0.939 -8.006 -4.047 1.00 68.81 189 THR A N 1
ATOM 1427 C CA . THR A 1 189 ? 1.785 -9.211 -3.934 1.00 68.81 189 THR A CA 1
ATOM 1428 C C . THR A 1 189 ? 3.279 -8.896 -3.809 1.00 68.81 189 THR A C 1
ATOM 1430 O O . THR A 1 189 ? 3.960 -9.482 -2.966 1.00 68.81 189 THR A O 1
ATOM 1433 N N . ASP A 1 190 ? 3.778 -7.907 -4.552 1.00 66.56 190 ASP A N 1
ATOM 1434 C CA . ASP A 1 190 ? 5.199 -7.517 -4.546 1.00 66.56 190 ASP A CA 1
ATOM 1435 C C . ASP A 1 190 ? 5.661 -7.004 -3.175 1.00 66.56 190 ASP A C 1
ATOM 1437 O O . ASP A 1 190 ? 6.798 -7.234 -2.756 1.00 66.56 190 ASP A O 1
ATOM 1441 N N . LEU A 1 191 ? 4.760 -6.345 -2.433 1.00 63.25 191 LEU A N 1
ATOM 1442 C CA . LEU A 1 191 ? 5.025 -5.876 -1.072 1.00 63.25 191 LEU A CA 1
ATOM 1443 C C . LEU A 1 191 ? 5.076 -7.034 -0.072 1.00 63.25 191 LEU A C 1
ATOM 1445 O O . LEU A 1 191 ? 5.852 -6.977 0.885 1.00 63.25 191 LEU A O 1
ATOM 1449 N N . ARG A 1 192 ? 4.272 -8.082 -0.295 1.00 57.25 192 ARG A N 1
ATOM 1450 C CA . ARG A 1 192 ? 4.288 -9.302 0.524 1.00 57.25 192 ARG A CA 1
ATOM 1451 C C . ARG A 1 192 ? 5.585 -10.082 0.321 1.00 57.25 192 ARG A C 1
ATOM 1453 O O . ARG A 1 192 ? 6.222 -10.452 1.303 1.00 57.25 192 ARG A O 1
ATOM 1460 N N . GLN A 1 193 ? 5.996 -10.283 -0.931 1.00 51.03 193 GLN A N 1
ATOM 1461 C CA . GLN A 1 193 ? 7.174 -11.087 -1.272 1.00 51.03 193 GLN A CA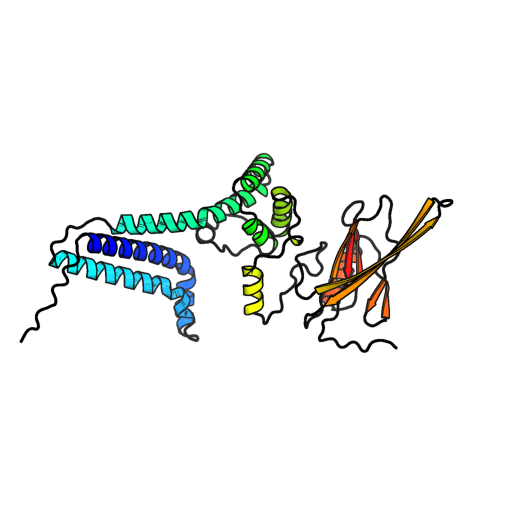 1
ATOM 1462 C C . GLN A 1 193 ? 8.493 -10.382 -0.930 1.00 51.03 193 GLN A C 1
ATOM 1464 O O . GLN A 1 193 ? 9.356 -10.991 -0.304 1.00 51.03 193 GLN A O 1
ATOM 1469 N N . SER A 1 194 ? 8.637 -9.088 -1.245 1.00 50.53 194 SER A N 1
ATOM 1470 C CA . SER A 1 194 ? 9.913 -8.371 -1.050 1.00 50.53 194 SER A CA 1
ATOM 1471 C C . SER A 1 194 ? 10.343 -8.279 0.417 1.00 50.53 194 SER A C 1
ATOM 1473 O O . SER A 1 194 ? 11.533 -8.319 0.720 1.00 50.53 194 SER A O 1
ATOM 1475 N N . ARG A 1 195 ? 9.389 -8.154 1.351 1.00 50.78 195 ARG A N 1
ATOM 1476 C CA . ARG A 1 195 ? 9.688 -8.106 2.793 1.00 50.78 195 ARG A CA 1
ATOM 1477 C C . ARG A 1 195 ? 9.877 -9.493 3.401 1.00 50.78 195 ARG A C 1
ATOM 1479 O O . ARG A 1 195 ? 10.754 -9.651 4.243 1.00 50.78 195 ARG A O 1
ATOM 1486 N N . ALA A 1 196 ? 9.095 -10.479 2.960 1.00 49.22 196 ALA A N 1
ATOM 1487 C CA . ALA A 1 196 ? 9.224 -11.855 3.426 1.00 49.22 196 ALA A CA 1
ATOM 1488 C C . ALA A 1 196 ? 10.553 -12.496 2.988 1.00 49.22 196 ALA A C 1
ATOM 1490 O O . ALA A 1 196 ? 11.178 -13.183 3.788 1.00 49.22 196 ALA A O 1
ATOM 1491 N N . ALA A 1 197 ? 11.014 -12.224 1.761 1.00 47.12 197 ALA A N 1
ATOM 1492 C CA . ALA A 1 197 ? 12.248 -12.795 1.219 1.00 47.12 197 ALA A CA 1
ATOM 1493 C C . ALA A 1 197 ? 13.527 -12.258 1.889 1.00 47.12 197 ALA A C 1
ATOM 1495 O O . ALA A 1 197 ? 14.486 -13.002 2.048 1.00 47.12 197 ALA A O 1
ATOM 1496 N N . PHE A 1 198 ? 13.547 -10.985 2.304 1.00 45.94 198 PHE A N 1
ATOM 1497 C CA . PHE A 1 198 ? 14.732 -10.366 2.919 1.00 45.94 198 PHE A CA 1
ATOM 1498 C C . PHE A 1 198 ? 14.864 -10.613 4.432 1.00 45.94 198 PHE A C 1
ATOM 1500 O O . PHE A 1 198 ? 15.978 -10.582 4.945 1.00 45.94 198 PHE A O 1
ATOM 1507 N N . TRP A 1 199 ? 13.757 -10.839 5.150 1.00 46.53 199 TRP A N 1
ATOM 1508 C CA . TRP A 1 199 ? 13.723 -10.930 6.621 1.00 46.53 199 TRP A CA 1
ATOM 1509 C C . TRP A 1 199 ? 13.010 -12.197 7.125 1.00 46.53 199 TRP A C 1
ATOM 1511 O O . TRP A 1 199 ? 12.254 -12.148 8.093 1.00 46.53 199 TRP A O 1
ATOM 1521 N N . GLY A 1 200 ? 13.190 -13.333 6.440 1.00 49.84 200 GLY A N 1
ATOM 1522 C CA . GLY A 1 200 ? 12.739 -14.642 6.939 1.00 49.84 200 GLY A CA 1
ATOM 1523 C C . GLY A 1 200 ? 11.230 -14.764 7.202 1.00 49.84 200 GLY A C 1
ATOM 1524 O O . GLY A 1 200 ? 10.823 -15.490 8.099 1.00 49.84 200 GLY A O 1
ATOM 1525 N N . GLY A 1 201 ? 10.388 -14.049 6.449 1.00 52.31 201 GLY A N 1
ATOM 1526 C CA . GLY A 1 201 ? 8.926 -14.115 6.585 1.00 52.31 201 GLY A CA 1
ATOM 1527 C C . GLY A 1 201 ? 8.310 -13.244 7.690 1.00 52.31 201 GLY A C 1
ATOM 1528 O O . GLY A 1 201 ? 7.085 -13.104 7.730 1.00 52.31 201 GLY A O 1
ATOM 1529 N N . GLU A 1 202 ? 9.102 -12.585 8.542 1.00 57.31 202 GLU A N 1
ATOM 1530 C CA . GLU A 1 202 ? 8.570 -11.738 9.616 1.00 57.31 202 GLU A CA 1
ATOM 1531 C C . GLU A 1 202 ? 8.242 -10.321 9.121 1.00 57.31 202 GLU A C 1
ATOM 1533 O O . GLU A 1 202 ? 9.032 -9.381 9.190 1.00 57.31 202 GLU A O 1
ATOM 1538 N N . ILE A 1 203 ? 7.019 -10.133 8.618 1.00 62.53 203 ILE A N 1
ATOM 1539 C CA . ILE A 1 203 ? 6.546 -8.808 8.195 1.00 62.53 203 ILE A CA 1
ATOM 1540 C C . ILE A 1 203 ? 6.341 -7.926 9.437 1.00 62.53 203 ILE A C 1
ATOM 1542 O O . ILE A 1 203 ? 5.480 -8.203 10.277 1.00 62.53 203 ILE A O 1
ATOM 1546 N N . PHE A 1 204 ? 7.129 -6.854 9.562 1.00 66.62 204 PHE A N 1
ATOM 1547 C CA . PHE A 1 204 ? 6.977 -5.861 10.628 1.00 66.62 204 PHE A CA 1
ATOM 1548 C C . PHE A 1 204 ? 5.663 -5.085 10.464 1.00 66.62 204 PHE A C 1
ATOM 1550 O O . PHE A 1 204 ? 5.373 -4.549 9.390 1.00 66.62 204 PHE A O 1
ATOM 1557 N N . ASP A 1 205 ? 4.879 -5.012 11.539 1.00 76.06 205 ASP A N 1
ATOM 1558 C CA . ASP A 1 205 ? 3.652 -4.219 11.586 1.00 76.06 205 ASP A CA 1
ATOM 1559 C C . ASP A 1 205 ? 4.003 -2.750 11.845 1.00 76.06 205 ASP A C 1
ATOM 1561 O O . ASP A 1 205 ? 4.291 -2.351 12.974 1.00 76.06 205 ASP A O 1
ATOM 1565 N N . ILE A 1 206 ? 4.016 -1.952 10.776 1.00 73.62 206 ILE A N 1
ATOM 1566 C CA . ILE A 1 206 ? 4.357 -0.524 10.835 1.00 73.62 206 ILE A CA 1
ATOM 1567 C C . ILE A 1 206 ? 3.320 0.308 11.589 1.00 73.62 206 ILE A C 1
ATOM 1569 O O . ILE A 1 206 ? 3.656 1.387 12.065 1.00 73.62 206 ILE A O 1
ATOM 1573 N N . ASP A 1 207 ? 2.085 -0.185 11.684 1.00 79.50 207 ASP A N 1
ATOM 1574 C CA . ASP A 1 207 ? 0.979 0.524 12.314 1.00 79.50 207 ASP A CA 1
ATOM 1575 C C . ASP A 1 207 ? 0.796 0.076 13.775 1.00 79.50 207 ASP A C 1
ATOM 1577 O O . ASP A 1 207 ? -0.200 0.437 14.401 1.00 79.50 207 ASP A O 1
ATOM 1581 N N . ARG A 1 208 ? 1.718 -0.722 14.335 1.00 81.38 208 ARG A N 1
ATOM 1582 C CA . ARG A 1 208 ? 1.656 -1.150 15.737 1.00 81.38 208 ARG A CA 1
ATOM 1583 C C . ARG A 1 208 ? 1.580 0.068 16.665 1.00 81.38 208 ARG A C 1
ATOM 1585 O O . ARG A 1 208 ? 2.408 0.975 16.588 1.00 81.38 208 ARG A O 1
ATOM 1592 N N . GLY A 1 209 ? 0.585 0.087 17.544 1.00 76.69 209 GLY A N 1
ATOM 1593 C CA . GLY A 1 209 ? 0.275 1.179 18.461 1.00 76.69 209 GLY A CA 1
ATOM 1594 C C . GLY A 1 209 ? -0.451 2.368 17.823 1.00 76.69 209 GLY A C 1
ATOM 1595 O O . GLY A 1 209 ? -0.832 3.292 18.541 1.00 76.69 209 GLY A O 1
ATOM 1596 N N . ALA A 1 210 ? -0.687 2.382 16.507 1.00 80.12 210 ALA A N 1
ATOM 1597 C CA . ALA A 1 210 ? -1.372 3.482 15.823 1.00 80.12 210 ALA A CA 1
ATOM 1598 C C . ALA A 1 210 ? -2.843 3.626 16.280 1.00 80.12 210 ALA A C 1
ATOM 1600 O O . ALA A 1 210 ? -3.463 2.631 16.651 1.00 80.12 210 ALA A O 1
ATOM 1601 N N . PRO A 1 211 ? -3.443 4.835 16.233 1.00 81.19 211 PRO A N 1
ATOM 1602 C CA . PRO A 1 211 ? -4.834 5.091 16.640 1.00 81.19 211 PRO A CA 1
ATOM 1603 C C . PRO A 1 211 ? -5.844 4.647 15.570 1.00 81.19 211 PRO A C 1
ATOM 1605 O O . PRO A 1 211 ? -6.870 5.295 15.369 1.00 81.19 211 PRO A O 1
ATOM 1608 N N . MET A 1 212 ? -5.538 3.586 14.828 1.00 84.38 212 MET A N 1
ATOM 1609 C CA . MET A 1 212 ? -6.369 3.084 13.742 1.00 84.38 212 MET A CA 1
ATOM 1610 C C . MET A 1 212 ? -6.113 1.598 13.501 1.00 84.38 212 MET A C 1
ATOM 1612 O O . MET A 1 212 ? -5.055 1.059 13.845 1.00 84.38 212 MET A O 1
ATOM 1616 N N . VAL A 1 213 ? -7.070 0.950 12.840 1.00 87.25 213 VAL A N 1
ATOM 1617 C CA . VAL A 1 213 ? -6.867 -0.387 12.282 1.00 87.25 213 VAL A CA 1
ATOM 1618 C C . VAL A 1 213 ? -6.009 -0.247 11.026 1.00 87.25 213 VAL A C 1
ATOM 1620 O O . VAL A 1 213 ? -6.458 0.287 10.013 1.00 87.25 213 VAL A O 1
ATOM 1623 N N . GLY A 1 214 ? -4.756 -0.687 11.126 1.00 86.06 214 GLY A N 1
ATOM 1624 C CA . GLY A 1 214 ? -3.783 -0.630 10.041 1.00 86.06 214 GLY A CA 1
ATOM 1625 C C . GLY A 1 214 ? -4.014 -1.680 8.954 1.00 86.06 214 GLY A C 1
ATOM 1626 O O . GLY A 1 214 ? -5.113 -2.208 8.770 1.00 86.06 214 GLY A O 1
ATOM 1627 N N . GLY A 1 215 ? -2.938 -1.989 8.232 1.00 82.25 215 GLY A N 1
ATOM 1628 C CA . GLY A 1 215 ? -2.914 -3.093 7.275 1.00 82.25 215 GLY A CA 1
ATOM 1629 C C . GLY A 1 215 ? -3.189 -4.463 7.902 1.00 82.25 215 GLY A C 1
ATOM 1630 O O . GLY A 1 215 ? -2.964 -4.673 9.093 1.00 82.25 215 GLY A O 1
ATOM 1631 N N . ARG A 1 216 ? -3.618 -5.436 7.084 1.00 82.69 216 ARG A N 1
ATOM 1632 C CA . ARG A 1 216 ? -3.759 -6.832 7.534 1.00 82.69 216 ARG A CA 1
ATOM 1633 C C . ARG A 1 216 ? -2.415 -7.367 8.043 1.00 82.69 216 ARG A C 1
ATOM 1635 O O . ARG A 1 216 ? -1.438 -7.376 7.292 1.00 82.69 216 ARG A O 1
ATOM 1642 N N . VAL A 1 217 ? -2.389 -7.850 9.285 1.00 84.38 217 VAL A N 1
ATOM 1643 C CA . VAL A 1 217 ? -1.199 -8.435 9.919 1.00 84.38 217 VAL A CA 1
ATOM 1644 C C . VAL A 1 217 ? -1.106 -9.924 9.554 1.00 84.38 217 VAL A C 1
ATOM 1646 O O . VAL A 1 217 ? -2.015 -10.683 9.885 1.00 84.38 217 VAL A O 1
ATOM 1649 N N . PRO A 1 218 ? -0.042 -10.376 8.867 1.00 79.69 218 PRO A N 1
ATOM 1650 C CA . PRO A 1 218 ? 0.120 -11.784 8.502 1.00 79.69 218 PRO A CA 1
ATOM 1651 C C . PRO A 1 218 ? 0.197 -12.695 9.731 1.00 79.69 218 PRO A C 1
ATOM 1653 O O . PRO A 1 218 ? 0.861 -12.357 10.710 1.00 79.69 218 PRO A O 1
ATOM 1656 N N . GLY A 1 219 ? -0.471 -13.848 9.663 1.00 85.25 219 GLY A N 1
ATOM 1657 C CA . GLY A 1 219 ? -0.522 -14.834 10.748 1.00 85.25 219 GLY A CA 1
ATOM 1658 C C . GLY A 1 219 ? -1.491 -14.490 11.882 1.00 85.25 219 GLY A C 1
ATOM 1659 O O . GLY A 1 219 ? -1.812 -15.368 12.670 1.00 85.25 219 GLY A O 1
ATOM 1660 N N . LEU A 1 220 ? -2.005 -13.259 11.955 1.00 89.38 220 LEU A N 1
ATOM 1661 C CA . LEU A 1 220 ? -3.002 -12.868 12.948 1.00 89.38 220 LEU A CA 1
ATOM 1662 C C . LEU A 1 220 ? -4.414 -12.993 12.366 1.00 89.38 220 LEU A C 1
ATOM 1664 O O . LEU A 1 220 ? -4.720 -12.423 11.318 1.00 89.38 220 LEU A O 1
ATOM 1668 N N . SER A 1 221 ? -5.285 -13.712 13.063 1.00 91.62 221 SER A N 1
ATOM 1669 C CA . SER A 1 221 ? -6.683 -13.912 12.682 1.00 91.62 221 SER A CA 1
ATOM 1670 C C . SER A 1 221 ? -7.595 -13.902 13.907 1.00 91.62 221 SER A C 1
ATOM 1672 O O . SER A 1 221 ? -7.141 -14.047 15.040 1.00 91.62 221 SER A O 1
ATOM 1674 N N . MET A 1 222 ? -8.893 -13.707 13.685 1.00 92.81 222 MET A N 1
ATOM 1675 C CA . MET A 1 222 ? -9.912 -13.907 14.712 1.00 92.81 222 MET A CA 1
ATOM 1676 C C . MET A 1 222 ? -10.430 -15.341 14.589 1.00 92.81 222 MET A C 1
ATOM 1678 O O . MET A 1 222 ? -10.986 -15.701 13.554 1.00 92.81 222 MET A O 1
ATOM 1682 N N . ALA A 1 223 ? -10.203 -16.154 15.617 1.00 93.00 223 ALA A N 1
ATOM 1683 C CA . ALA A 1 223 ? -10.595 -17.559 15.658 1.00 93.00 223 ALA A CA 1
ATOM 1684 C C . ALA A 1 223 ? -12.086 -17.729 15.961 1.00 93.00 223 ALA A C 1
ATOM 1686 O O . ALA A 1 223 ? -12.740 -18.587 15.374 1.00 93.00 223 ALA A O 1
ATOM 1687 N N . SER A 1 224 ? -12.630 -16.909 16.860 1.00 94.12 224 SER A N 1
ATOM 1688 C CA . SER A 1 224 ? -14.061 -16.898 17.145 1.00 94.12 224 SER A CA 1
ATOM 1689 C C . SER A 1 224 ? -14.529 -15.528 17.627 1.00 94.12 224 SER A C 1
ATOM 1691 O O . SER A 1 224 ? -13.742 -14.674 18.043 1.00 94.12 224 SER A O 1
ATOM 1693 N N . SER A 1 225 ? -15.837 -15.323 17.529 1.00 95.00 225 SER A N 1
ATOM 1694 C CA . SER A 1 225 ? -16.541 -14.134 17.984 1.00 95.00 225 SER A CA 1
ATOM 1695 C C . SER A 1 225 ? -17.898 -14.576 18.512 1.00 95.00 225 SER A C 1
ATOM 1697 O O . SER A 1 225 ? -18.621 -15.285 17.811 1.00 95.00 225 SER A O 1
ATOM 1699 N N . ARG A 1 226 ? -18.248 -14.149 19.724 1.00 95.31 226 ARG A N 1
ATOM 1700 C CA . ARG A 1 226 ? -19.534 -14.434 20.365 1.00 95.31 226 ARG A CA 1
ATOM 1701 C C . ARG A 1 226 ? -20.093 -13.151 20.970 1.00 95.31 226 ARG A C 1
ATOM 1703 O O . ARG A 1 226 ? -19.380 -12.469 21.697 1.00 95.31 226 ARG A O 1
ATOM 1710 N N . LEU A 1 227 ? -21.340 -12.834 20.643 1.00 94.19 227 LEU A N 1
ATOM 1711 C CA . LEU A 1 227 ? -22.057 -11.680 21.169 1.00 94.19 227 LEU A CA 1
ATOM 1712 C C . LEU A 1 227 ? -23.273 -12.194 21.939 1.00 94.19 227 LEU A C 1
ATOM 1714 O O . LEU A 1 227 ? -24.134 -12.843 21.349 1.00 94.19 227 LEU A O 1
ATOM 1718 N N . ASP A 1 228 ? -23.326 -11.903 23.231 1.00 95.31 228 ASP A N 1
ATOM 1719 C CA . ASP A 1 228 ? -24.446 -12.219 24.112 1.00 95.31 228 ASP A CA 1
ATOM 1720 C C . ASP A 1 228 ? -25.049 -10.915 24.649 1.00 95.31 228 ASP A C 1
ATOM 1722 O O . ASP A 1 228 ? -24.404 -9.864 24.659 1.00 95.31 228 ASP A O 1
ATOM 1726 N N . GLY A 1 229 ? -26.304 -10.956 25.088 1.00 94.06 229 GLY A N 1
ATOM 1727 C CA . GLY A 1 229 ? -26.948 -9.762 25.610 1.00 94.06 229 GLY A CA 1
ATOM 1728 C C . GLY A 1 229 ? -28.298 -10.004 26.254 1.00 94.06 229 GLY A C 1
ATOM 1729 O O . GLY A 1 229 ? -28.879 -11.082 26.151 1.00 94.06 229 GLY A O 1
ATOM 1730 N N . SER A 1 230 ? -28.790 -8.967 26.918 1.00 95.00 230 SER A N 1
ATOM 1731 C CA . SER A 1 230 ? -30.119 -8.924 27.522 1.00 95.00 230 SER A CA 1
ATOM 1732 C C . SER A 1 230 ? -30.738 -7.546 27.319 1.00 95.00 230 SER A C 1
ATOM 1734 O O . SER A 1 230 ? -30.027 -6.549 27.181 1.00 95.00 230 SER A O 1
ATOM 1736 N N . VAL A 1 231 ? -32.066 -7.503 27.264 1.00 95.00 231 VAL A N 1
ATOM 1737 C CA . VAL A 1 231 ? -32.841 -6.269 27.133 1.00 95.00 231 VAL A CA 1
ATOM 1738 C C . VAL A 1 231 ? -33.872 -6.249 28.247 1.00 95.00 231 VAL A C 1
ATOM 1740 O O . VAL A 1 231 ? -34.611 -7.216 28.420 1.00 95.00 231 VAL A O 1
ATOM 1743 N N . ASP A 1 232 ? -33.911 -5.145 28.977 1.00 95.12 232 ASP A N 1
ATOM 1744 C CA . ASP A 1 232 ? -34.940 -4.824 29.952 1.00 95.12 232 ASP A CA 1
ATOM 1745 C C . ASP A 1 232 ? -35.844 -3.745 29.343 1.00 95.12 232 ASP A C 1
ATOM 1747 O O . ASP A 1 232 ? -35.419 -2.607 29.115 1.00 95.12 232 ASP A O 1
ATOM 1751 N N . ALA A 1 233 ? -37.078 -4.132 29.016 1.00 93.75 233 ALA A N 1
ATOM 1752 C CA . ALA A 1 233 ? -38.043 -3.247 28.376 1.00 93.75 233 ALA A CA 1
ATOM 1753 C C . ALA A 1 233 ? -38.581 -2.176 29.336 1.00 93.75 233 ALA A C 1
ATOM 1755 O O . ALA A 1 233 ? -38.828 -1.054 28.897 1.00 93.75 233 ALA A O 1
ATOM 1756 N N . ASP A 1 234 ? -38.712 -2.499 30.625 1.00 95.31 234 ASP A N 1
ATOM 1757 C CA . ASP A 1 234 ? -39.252 -1.585 31.633 1.00 95.31 234 ASP A CA 1
ATOM 1758 C C . ASP A 1 234 ? -38.229 -0.495 31.971 1.00 95.31 234 ASP A C 1
ATOM 1760 O O . ASP A 1 234 ? -38.576 0.679 32.103 1.00 95.31 234 ASP A O 1
ATOM 1764 N N . ALA A 1 235 ? -36.946 -0.866 32.044 1.00 93.06 235 ALA A N 1
ATOM 1765 C CA . ALA A 1 235 ? -35.849 0.080 32.239 1.00 93.06 235 ALA A CA 1
ATOM 1766 C C . ALA A 1 235 ? -35.401 0.783 30.942 1.00 93.06 235 ALA A C 1
ATOM 1768 O O . ALA A 1 235 ? -34.616 1.729 31.005 1.00 93.06 235 ALA A O 1
ATOM 1769 N N . ALA A 1 236 ? -35.863 0.321 29.774 1.00 90.69 236 ALA A N 1
ATOM 1770 C CA . ALA A 1 236 ? -35.368 0.726 28.456 1.00 90.69 236 ALA A CA 1
ATOM 1771 C C . ALA A 1 236 ? -33.833 0.600 28.325 1.00 90.69 236 ALA A C 1
ATOM 1773 O O . ALA A 1 236 ? -33.165 1.450 27.730 1.00 90.69 236 ALA A O 1
ATOM 1774 N N . LEU A 1 237 ? -33.266 -0.473 28.889 1.00 91.00 237 LEU A N 1
ATOM 1775 C CA . LEU A 1 237 ? -31.828 -0.741 28.897 1.00 91.00 237 LEU A CA 1
ATOM 1776 C C . LEU A 1 237 ? -31.503 -2.018 28.127 1.00 91.00 237 LEU A C 1
ATOM 1778 O O . LEU A 1 237 ? -32.187 -3.031 28.238 1.00 91.00 237 LEU A O 1
ATOM 1782 N N . ALA A 1 238 ? -30.404 -1.982 27.378 1.00 92.75 238 ALA A N 1
ATOM 1783 C CA . ALA A 1 238 ? -29.823 -3.157 26.746 1.00 92.75 238 ALA A CA 1
ATOM 1784 C C . ALA A 1 238 ? -28.378 -3.329 27.217 1.00 92.75 238 ALA A C 1
ATOM 1786 O O . ALA A 1 238 ? -27.600 -2.373 27.236 1.00 92.75 238 ALA A O 1
ATOM 1787 N N . TYR A 1 239 ? -28.017 -4.559 27.568 1.00 92.56 239 TYR A N 1
ATOM 1788 C CA . TYR A 1 239 ? -26.655 -4.956 27.896 1.00 92.56 239 TYR A CA 1
ATOM 1789 C C . TYR A 1 239 ? -26.136 -5.920 26.834 1.00 92.56 239 TYR A C 1
ATOM 1791 O O . TYR A 1 239 ? -26.807 -6.898 26.508 1.00 92.56 239 TYR A O 1
ATOM 1799 N N . LEU A 1 240 ? -24.941 -5.647 26.311 1.00 93.12 240 LEU A N 1
ATOM 1800 C CA . LEU A 1 240 ? -24.260 -6.479 25.322 1.00 93.12 240 LEU A CA 1
ATOM 1801 C C . LEU A 1 240 ? -22.853 -6.817 25.819 1.00 93.12 240 LEU A C 1
ATOM 1803 O O . LEU A 1 240 ? -22.099 -5.927 26.213 1.00 93.12 240 LEU A O 1
ATOM 1807 N N . GLU A 1 241 ? -22.490 -8.091 25.730 1.00 93.19 241 GLU A N 1
ATOM 1808 C CA . GLU A 1 241 ? -21.143 -8.596 25.966 1.00 93.19 241 GLU A CA 1
ATOM 1809 C C . GLU A 1 241 ? -20.608 -9.220 24.675 1.00 93.19 241 GLU A C 1
ATOM 1811 O O . GLU A 1 241 ? -21.227 -10.114 24.099 1.00 93.19 241 GLU A O 1
ATOM 1816 N N . TRP A 1 242 ? -19.450 -8.746 24.206 1.00 93.94 242 TRP A N 1
ATOM 1817 C CA . TRP A 1 242 ? -18.807 -9.270 23.003 1.00 93.94 242 TRP A CA 1
ATOM 1818 C C . TRP A 1 242 ? -17.455 -9.898 23.341 1.00 93.94 242 TRP A C 1
ATOM 1820 O O . TRP A 1 242 ? -16.489 -9.202 23.654 1.00 93.94 242 TRP A O 1
ATOM 1830 N N . THR A 1 243 ? -17.376 -11.220 23.213 1.00 93.19 243 THR A N 1
ATOM 1831 C CA . THR A 1 243 ? -16.135 -11.987 23.336 1.00 93.19 243 THR A CA 1
ATOM 1832 C C . THR A 1 243 ? -15.487 -12.188 21.963 1.00 93.19 243 THR A C 1
ATOM 1834 O O . THR A 1 243 ? -16.101 -12.744 21.050 1.00 93.19 243 THR A O 1
ATOM 1837 N N . LEU A 1 244 ? -14.228 -11.764 21.820 1.00 93.19 244 LEU A N 1
ATOM 1838 C CA . LEU A 1 244 ? -13.412 -11.915 20.610 1.00 93.19 244 LEU A CA 1
ATOM 1839 C C . LEU A 1 244 ? -12.174 -12.761 20.927 1.00 93.19 244 LEU A C 1
ATOM 1841 O O . LEU A 1 244 ? -11.397 -12.394 21.807 1.00 93.19 244 LEU A O 1
ATOM 1845 N N . ILE A 1 245 ? -11.957 -13.857 20.195 1.00 93.00 245 ILE A N 1
ATOM 1846 C CA . ILE A 1 245 ? -10.775 -14.715 20.362 1.00 93.00 245 ILE A CA 1
ATOM 1847 C C . ILE A 1 245 ? -9.857 -14.542 19.156 1.00 93.00 245 ILE A C 1
ATOM 1849 O O . ILE A 1 245 ? -10.247 -14.815 18.020 1.00 93.00 245 ILE A O 1
ATOM 1853 N N . PHE A 1 246 ? -8.618 -14.118 19.402 1.00 92.44 246 PHE A N 1
ATOM 1854 C CA . PHE A 1 246 ? -7.595 -13.945 18.372 1.00 92.44 246 PHE A CA 1
ATOM 1855 C C . PHE A 1 246 ? -6.584 -15.091 18.401 1.00 92.44 246 PHE A C 1
ATOM 1857 O O . PHE A 1 246 ? -6.179 -15.550 19.465 1.00 92.44 246 PHE A O 1
ATOM 1864 N N . LYS A 1 247 ? -6.148 -15.523 17.217 1.00 92.12 247 LYS A N 1
ATOM 1865 C CA . LYS A 1 247 ? -5.109 -16.533 17.011 1.00 92.12 247 LYS A CA 1
ATOM 1866 C C . LYS A 1 247 ? -3.960 -15.925 16.218 1.00 92.12 247 LYS A C 1
ATOM 1868 O O . LYS A 1 247 ? -4.190 -15.228 15.229 1.00 92.12 247 LYS A O 1
ATOM 1873 N N . ASN A 1 248 ? -2.733 -16.215 16.635 1.00 90.88 248 ASN A N 1
ATOM 1874 C CA . ASN A 1 248 ? -1.521 -15.753 15.974 1.00 90.88 248 ASN A CA 1
ATOM 1875 C C . ASN A 1 248 ? -0.615 -16.938 15.609 1.00 90.88 248 ASN A C 1
ATOM 1877 O O . ASN A 1 248 ? 0.040 -17.527 16.462 1.00 90.88 248 ASN A O 1
ATOM 1881 N N . ASP A 1 249 ? -0.564 -17.253 14.318 1.00 89.12 249 ASP A N 1
ATOM 1882 C CA . ASP A 1 249 ? 0.251 -18.327 13.742 1.00 89.12 249 ASP A CA 1
ATOM 1883 C C . ASP A 1 249 ? 1.727 -17.925 13.540 1.00 89.12 249 ASP A C 1
ATOM 1885 O O . ASP A 1 249 ? 2.541 -18.742 13.117 1.00 89.12 249 ASP A O 1
ATOM 1889 N N . ALA A 1 250 ? 2.102 -16.671 13.824 1.00 83.94 250 ALA A N 1
ATOM 1890 C CA . ALA A 1 250 ? 3.490 -16.226 13.731 1.00 83.94 250 ALA A CA 1
ATOM 1891 C C . ALA A 1 250 ? 4.319 -16.653 14.957 1.00 83.94 250 ALA A C 1
ATOM 1893 O O . ALA A 1 250 ? 3.795 -16.853 16.050 1.00 83.94 250 ALA A O 1
ATOM 1894 N N . SER A 1 251 ? 5.642 -16.705 14.794 1.00 81.06 251 SER A N 1
ATOM 1895 C CA . SER A 1 251 ? 6.641 -16.914 15.860 1.00 81.06 251 SER A CA 1
ATOM 1896 C C . SER A 1 251 ? 6.692 -15.780 16.890 1.00 81.06 251 SER A C 1
ATOM 1898 O O . SER A 1 251 ? 7.142 -15.984 18.015 1.00 81.06 251 SER A O 1
ATOM 1900 N N . VAL A 1 252 ? 6.240 -14.583 16.513 1.00 82.31 252 VAL A N 1
ATOM 1901 C CA . VAL A 1 252 ? 6.369 -13.355 17.309 1.00 82.31 252 VAL A CA 1
ATOM 1902 C C . VAL A 1 252 ? 5.017 -12.837 17.803 1.00 82.31 252 VAL A C 1
ATOM 1904 O O . VAL A 1 252 ? 4.022 -12.948 17.078 1.00 82.31 252 VAL A O 1
ATOM 1907 N N . PRO A 1 253 ? 4.966 -12.188 18.983 1.00 85.56 253 PRO A N 1
ATOM 1908 C CA . PRO A 1 253 ? 3.764 -11.512 19.456 1.00 85.56 253 PRO A CA 1
ATOM 1909 C C . PRO A 1 253 ? 3.258 -10.439 18.484 1.00 85.56 253 PRO A C 1
ATOM 1911 O O . PRO A 1 253 ? 4.033 -9.650 17.920 1.00 85.56 253 PRO A O 1
ATOM 1914 N N . ARG A 1 254 ? 1.936 -10.377 18.309 1.00 87.44 254 ARG A N 1
ATOM 1915 C CA . ARG A 1 254 ? 1.253 -9.394 17.452 1.00 87.44 254 ARG A CA 1
ATOM 1916 C C . ARG A 1 254 ? 0.276 -8.542 18.256 1.00 87.44 254 ARG A C 1
ATOM 1918 O O . ARG A 1 254 ? -0.112 -8.907 19.355 1.00 87.44 254 ARG A O 1
ATOM 1925 N N . GLU A 1 255 ? -0.095 -7.387 17.712 1.00 88.94 255 GLU A N 1
ATOM 1926 C CA . GLU A 1 255 ? -1.156 -6.545 18.271 1.00 88.94 255 GLU A CA 1
ATOM 1927 C C . GLU A 1 255 ? -2.438 -6.776 17.466 1.00 88.94 255 GLU A C 1
ATOM 1929 O O . GLU A 1 255 ? -2.441 -6.587 16.247 1.00 88.94 255 GLU A O 1
ATOM 1934 N N . ALA A 1 256 ? -3.520 -7.165 18.139 1.00 91.56 256 ALA A N 1
ATOM 1935 C CA . ALA A 1 256 ? -4.849 -7.198 17.544 1.00 91.56 256 ALA A CA 1
ATOM 1936 C C . ALA A 1 256 ? -5.495 -5.818 17.635 1.00 91.56 256 ALA A C 1
ATOM 1938 O O . ALA A 1 256 ? -5.463 -5.165 18.678 1.00 91.56 256 ALA A O 1
ATOM 1939 N N . ARG A 1 257 ? -6.073 -5.364 16.521 1.00 91.31 257 ARG A N 1
ATOM 1940 C CA . ARG A 1 257 ? -6.753 -4.072 16.419 1.00 91.31 257 ARG A CA 1
ATOM 1941 C C . ARG A 1 257 ? -8.090 -4.264 15.730 1.00 91.31 257 ARG A C 1
ATOM 1943 O O . ARG A 1 257 ? -8.135 -4.818 14.633 1.00 91.31 257 ARG A O 1
ATOM 1950 N N . ALA A 1 258 ? -9.154 -3.789 16.361 1.00 90.94 258 ALA A N 1
ATOM 1951 C CA . ALA A 1 258 ? -10.513 -3.896 15.852 1.00 90.94 258 ALA A CA 1
ATOM 1952 C C . ALA A 1 258 ? -11.233 -2.556 15.979 1.00 90.94 258 ALA A C 1
ATOM 1954 O O . ALA A 1 258 ? -11.064 -1.843 16.967 1.00 90.94 258 ALA A O 1
ATOM 1955 N N . GLN A 1 259 ? -12.049 -2.222 14.982 1.00 90.75 259 GLN A N 1
ATOM 1956 C CA . GLN A 1 259 ? -12.980 -1.106 15.071 1.00 90.75 259 GLN A CA 1
ATOM 1957 C C . GLN A 1 259 ? -14.388 -1.674 15.202 1.00 90.75 259 GLN A C 1
ATOM 1959 O O . GLN A 1 259 ? -14.821 -2.448 14.350 1.00 90.75 259 GLN A O 1
ATOM 1964 N N . ILE A 1 260 ? -15.087 -1.291 16.264 1.00 90.81 260 ILE A N 1
ATOM 1965 C CA . ILE A 1 260 ? -16.424 -1.793 16.580 1.00 90.81 260 ILE A CA 1
ATOM 1966 C C . ILE A 1 260 ? -17.408 -0.635 16.450 1.00 90.81 260 ILE A C 1
ATOM 1968 O O . ILE A 1 260 ? -17.167 0.444 16.992 1.00 90.81 260 ILE A O 1
ATOM 1972 N N . ALA A 1 261 ? -18.488 -0.853 15.699 1.00 92.12 261 ALA A N 1
ATOM 1973 C CA . ALA A 1 261 ? -19.623 0.058 15.668 1.00 92.12 261 ALA A CA 1
ATOM 1974 C C . ALA A 1 261 ? -20.515 -0.212 16.880 1.00 92.12 261 ALA A C 1
ATOM 1976 O O . ALA A 1 261 ? -20.844 -1.364 17.160 1.00 92.12 261 ALA A O 1
ATOM 1977 N N . LEU A 1 262 ? -20.868 0.848 17.594 1.00 91.31 262 LEU A N 1
ATOM 1978 C CA . LEU A 1 262 ? -21.779 0.800 18.723 1.00 91.31 262 LEU A CA 1
ATOM 1979 C C . LEU A 1 262 ? -23.207 1.091 18.242 1.00 91.31 262 LEU A C 1
ATOM 1981 O O . LEU A 1 262 ? -23.385 1.841 17.278 1.00 91.31 262 LEU A O 1
ATOM 1985 N N . PRO A 1 263 ? -24.231 0.516 18.896 1.00 89.62 263 PRO A N 1
ATOM 1986 C CA . PRO A 1 263 ? -25.599 0.981 18.713 1.00 89.62 263 PRO A CA 1
ATOM 1987 C C . PRO A 1 263 ? -25.712 2.451 19.141 1.00 89.62 263 PRO A C 1
ATOM 1989 O O . PRO A 1 263 ? -24.927 2.928 19.964 1.00 89.62 263 PRO A O 1
ATOM 1992 N N . ALA A 1 264 ? -26.697 3.166 18.596 1.00 86.44 264 ALA A N 1
ATOM 1993 C CA . ALA A 1 264 ? -26.931 4.565 18.941 1.00 86.44 264 ALA A CA 1
ATOM 1994 C C . ALA A 1 264 ? -27.110 4.730 20.462 1.00 86.44 264 ALA A C 1
ATOM 1996 O O . ALA A 1 264 ? -27.895 4.012 21.078 1.00 86.44 264 ALA A O 1
ATOM 1997 N N . GLY A 1 265 ? -26.354 5.651 21.068 1.00 85.12 265 GLY A N 1
ATOM 1998 C CA . GLY A 1 265 ? -26.350 5.872 22.522 1.00 85.12 265 GLY A CA 1
ATOM 1999 C C . GLY A 1 265 ? -25.604 4.811 23.344 1.00 85.12 265 GLY A C 1
ATOM 2000 O O . GLY A 1 265 ? -25.522 4.936 24.564 1.00 85.12 265 GLY A O 1
ATOM 2001 N N . GLY A 1 266 ? -25.034 3.786 22.705 1.00 88.00 266 GLY A N 1
ATOM 2002 C CA . GLY A 1 266 ? -24.243 2.758 23.370 1.00 88.00 266 GLY A CA 1
ATOM 2003 C C . GLY A 1 266 ? -22.930 3.309 23.924 1.00 88.00 266 GLY A C 1
ATOM 2004 O O . GLY A 1 266 ? -22.228 4.076 23.265 1.00 88.00 266 GLY A O 1
ATOM 2005 N N . VAL A 1 267 ? -22.565 2.874 25.130 1.00 87.12 267 VAL A N 1
ATOM 2006 C CA . VAL A 1 267 ? -21.295 3.222 25.778 1.00 87.12 267 VAL A CA 1
ATOM 2007 C C . VAL A 1 267 ? -20.554 1.968 26.225 1.00 87.12 267 VAL A C 1
ATOM 2009 O O . VAL A 1 267 ? -21.161 0.965 26.596 1.00 87.12 267 VAL A O 1
ATOM 2012 N N . VAL A 1 268 ? -19.222 2.017 26.203 1.00 86.81 268 VAL A N 1
ATOM 2013 C CA . VAL A 1 268 ? -18.392 0.923 26.720 1.00 86.81 268 VAL A CA 1
ATOM 2014 C C . VAL A 1 268 ? -18.254 1.085 28.226 1.00 86.81 268 VAL A C 1
ATOM 2016 O O . VAL A 1 268 ? -17.646 2.048 28.687 1.00 86.81 268 VAL A O 1
ATOM 2019 N N . SER A 1 269 ? -18.796 0.134 28.98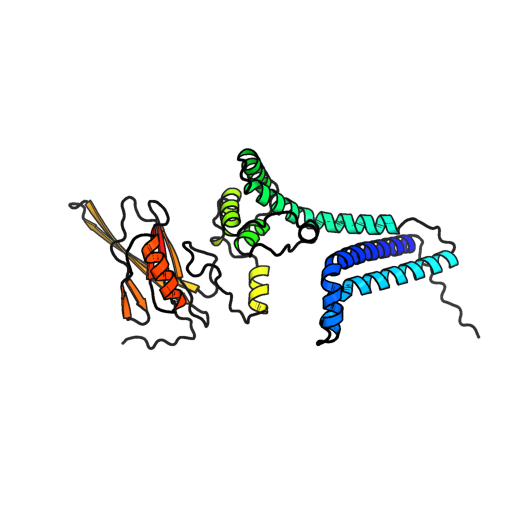2 1.00 84.75 269 SER A N 1
ATOM 2020 C CA . SER A 1 269 ? -18.714 0.116 30.446 1.00 84.75 269 SER A CA 1
ATOM 2021 C C . SER A 1 269 ? -17.559 -0.735 30.982 1.00 84.75 269 SER A C 1
ATOM 2023 O O . SER A 1 269 ? -17.035 -0.433 32.051 1.00 84.75 269 SER A O 1
ATOM 2025 N N . ARG A 1 270 ? -17.151 -1.791 30.260 1.00 84.25 270 ARG A N 1
ATOM 2026 C CA . ARG A 1 270 ? -16.087 -2.720 30.673 1.00 84.25 270 ARG A CA 1
ATOM 2027 C C . ARG A 1 270 ? -15.358 -3.327 29.471 1.00 84.25 270 ARG A C 1
ATOM 2029 O O . ARG A 1 270 ? -15.928 -3.482 28.396 1.00 84.25 270 ARG A O 1
ATOM 2036 N N . LEU A 1 271 ? -14.092 -3.680 29.680 1.00 85.31 271 LEU A N 1
ATOM 2037 C CA . LEU A 1 271 ? -13.232 -4.402 28.756 1.00 85.31 271 LEU A CA 1
ATOM 2038 C C . LEU A 1 271 ? -12.220 -5.200 29.580 1.00 85.31 271 LEU A C 1
ATOM 2040 O O . LEU A 1 271 ? -11.525 -4.641 30.431 1.00 85.31 271 LEU A O 1
ATOM 2044 N N . THR A 1 272 ? -12.115 -6.489 29.287 1.00 85.06 272 THR A N 1
ATOM 2045 C CA . THR A 1 272 ? -11.191 -7.401 29.962 1.00 85.06 272 THR A CA 1
ATOM 2046 C C . THR A 1 272 ? -10.388 -8.149 28.912 1.00 85.06 272 THR A C 1
ATOM 2048 O O . THR A 1 272 ? -10.950 -8.722 27.980 1.00 85.06 272 THR A O 1
ATOM 2051 N N . LEU A 1 273 ? -9.067 -8.129 29.057 1.00 85.50 273 LEU A N 1
ATOM 2052 C CA . LEU A 1 273 ? -8.154 -8.938 28.265 1.00 85.50 273 LEU A CA 1
ATOM 2053 C C . LEU A 1 273 ? -7.844 -10.221 29.021 1.00 85.50 273 LEU A C 1
ATOM 2055 O O . LEU A 1 273 ? -7.489 -10.171 30.192 1.00 85.50 273 LEU A O 1
ATOM 2059 N N . TRP A 1 274 ? -7.938 -11.353 28.339 1.00 83.75 274 TRP A N 1
ATOM 2060 C CA . TRP A 1 274 ? -7.547 -12.647 28.879 1.00 83.75 274 TRP A CA 1
ATOM 2061 C C . TRP A 1 274 ? -6.302 -13.122 28.140 1.00 83.75 274 TRP A C 1
ATOM 2063 O O . TRP A 1 274 ? -6.327 -13.256 26.916 1.00 83.75 274 TRP A O 1
ATOM 2073 N N . ILE A 1 275 ? -5.217 -13.366 28.871 1.00 77.56 275 ILE A N 1
ATOM 2074 C CA . ILE A 1 275 ? -4.000 -13.994 28.342 1.00 77.56 275 ILE A CA 1
ATOM 2075 C C . ILE A 1 275 ? -3.707 -15.187 29.232 1.00 77.56 275 ILE A C 1
ATOM 2077 O O . ILE A 1 275 ? -3.613 -15.031 30.445 1.00 77.56 275 ILE A O 1
ATOM 2081 N N . ASP A 1 276 ? -3.605 -16.372 28.634 1.00 79.56 276 ASP A N 1
ATOM 2082 C CA . ASP A 1 276 ? -3.267 -17.614 29.340 1.00 79.56 276 ASP A CA 1
ATOM 2083 C C . ASP A 1 276 ? -4.163 -17.894 30.561 1.00 79.56 276 ASP A C 1
ATOM 2085 O O . ASP A 1 276 ? -3.732 -18.470 31.552 1.00 79.56 276 ASP A O 1
ATOM 2089 N N . GLY A 1 277 ? -5.431 -17.472 30.476 1.00 77.94 277 GLY A N 1
ATOM 2090 C CA . GLY A 1 277 ? -6.442 -17.608 31.527 1.00 77.94 277 GLY A CA 1
ATOM 2091 C C . GLY A 1 277 ? -6.389 -16.565 32.643 1.00 77.94 277 GLY A C 1
ATOM 2092 O O . GLY A 1 277 ? -7.277 -16.563 33.491 1.00 77.94 277 GLY A O 1
ATOM 2093 N N . GLU A 1 278 ? -5.424 -15.646 32.636 1.00 77.62 278 GLU A N 1
ATOM 2094 C CA . GLU A 1 278 ? -5.380 -14.546 33.597 1.00 77.62 278 GLU A CA 1
ATOM 2095 C C . GLU A 1 278 ? -6.161 -13.324 33.078 1.00 77.62 278 GLU A C 1
ATOM 2097 O O . GLU A 1 278 ? -5.841 -12.803 31.999 1.00 77.62 278 GLU A O 1
ATOM 2102 N N . PRO A 1 279 ? -7.169 -12.830 33.827 1.00 80.31 279 PRO A N 1
ATOM 2103 C CA . PRO A 1 279 ? -7.897 -11.625 33.462 1.00 80.31 279 PRO A CA 1
ATOM 2104 C C . PRO A 1 279 ? -7.066 -10.376 33.757 1.00 80.31 279 PRO A C 1
ATOM 2106 O O . PRO A 1 279 ? -6.474 -10.219 34.825 1.00 80.31 279 PRO A O 1
ATOM 2109 N N . ARG A 1 280 ? -7.071 -9.438 32.813 1.00 76.31 280 ARG A N 1
ATOM 2110 C CA . ARG A 1 280 ? -6.415 -8.135 32.919 1.00 76.31 280 ARG A CA 1
ATOM 2111 C C . ARG A 1 280 ? -7.394 -7.051 32.512 1.00 76.31 280 ARG A C 1
ATOM 2113 O O . ARG A 1 280 ? -7.840 -6.992 31.366 1.00 76.31 280 ARG A O 1
ATOM 2120 N N . GLU A 1 281 ? -7.765 -6.210 33.468 1.00 69.31 281 GLU A N 1
ATOM 2121 C CA . GLU A 1 281 ? -8.723 -5.136 33.225 1.00 69.31 281 GLU A CA 1
ATOM 2122 C C . GLU A 1 281 ? -8.097 -4.007 32.395 1.00 69.31 281 GLU A C 1
ATOM 2124 O O . GLU A 1 281 ? -6.919 -3.668 32.543 1.00 69.31 281 GLU A O 1
ATOM 2129 N N . ALA A 1 282 ? -8.888 -3.446 31.481 1.00 66.62 282 ALA A N 1
ATOM 2130 C CA . ALA A 1 282 ? -8.456 -2.355 30.624 1.00 66.62 282 ALA A CA 1
ATOM 2131 C C . ALA A 1 282 ? -8.238 -1.054 31.401 1.00 66.62 282 ALA A C 1
ATOM 2133 O O . ALA A 1 282 ? -8.976 -0.722 32.327 1.00 66.62 282 ALA A O 1
ATOM 2134 N N . ALA A 1 283 ? -7.286 -0.242 30.943 1.00 59.72 283 ALA A N 1
ATOM 2135 C CA . ALA A 1 283 ? -7.207 1.147 31.374 1.00 59.72 283 ALA A CA 1
ATOM 2136 C C . ALA A 1 283 ? -8.242 1.990 30.606 1.00 59.72 283 ALA A C 1
ATOM 2138 O O . ALA A 1 283 ? -8.156 2.122 29.382 1.00 59.72 283 ALA A O 1
ATOM 2139 N N . PHE A 1 284 ? -9.191 2.594 31.326 1.00 57.59 284 PHE A N 1
ATOM 2140 C CA . PHE A 1 284 ? -10.142 3.570 30.787 1.00 57.59 284 PHE A CA 1
ATOM 2141 C C . PHE A 1 284 ? -9.633 4.998 30.983 1.00 57.59 284 PHE A C 1
ATOM 2143 O O . PHE A 1 284 ? -9.017 5.321 31.997 1.00 57.59 284 PHE A O 1
ATOM 2150 N N . GLY A 1 285 ? -9.915 5.887 30.034 1.00 56.41 285 GLY A N 1
ATOM 2151 C CA . GLY A 1 285 ? -9.627 7.312 30.193 1.00 56.41 285 GLY A CA 1
ATOM 2152 C C . GLY A 1 285 ? -9.654 8.096 28.884 1.00 56.41 285 GLY A C 1
ATOM 2153 O O . GLY A 1 285 ? -9.987 7.580 27.818 1.00 56.41 285 GLY A O 1
ATOM 2154 N N . THR A 1 286 ? -9.304 9.377 28.969 1.00 55.97 286 THR A N 1
ATOM 2155 C CA . THR A 1 286 ? -9.356 10.316 27.842 1.00 55.97 286 THR A CA 1
ATOM 2156 C C . THR A 1 286 ? -8.302 10.014 26.766 1.00 55.97 286 THR A C 1
ATOM 2158 O O . THR A 1 286 ? -7.210 9.506 27.040 1.00 55.97 286 THR A O 1
ATOM 2161 N N . ARG A 1 287 ? -8.625 10.361 25.509 1.00 59.16 287 ARG A N 1
ATOM 2162 C CA . ARG A 1 287 ? -7.889 9.973 24.286 1.00 59.16 287 ARG A CA 1
ATOM 2163 C C . ARG A 1 287 ? -6.379 10.259 24.325 1.00 59.16 287 ARG A C 1
ATOM 2165 O O . ARG A 1 287 ? -5.618 9.505 23.728 1.00 59.16 287 ARG A O 1
ATOM 2172 N N . SER A 1 288 ? -5.933 11.321 24.999 1.00 57.12 288 SER A N 1
ATOM 2173 C CA . SER A 1 288 ? -4.517 11.716 25.080 1.00 57.12 288 SER A CA 1
ATOM 2174 C C . SER A 1 288 ? -3.761 11.055 26.242 1.00 57.12 288 SER A C 1
ATOM 2176 O O . SER A 1 288 ? -2.644 10.572 26.044 1.00 57.12 288 SER A O 1
ATOM 2178 N N . ALA A 1 289 ? -4.364 10.985 27.434 1.00 58.44 289 ALA A N 1
ATOM 2179 C CA . ALA A 1 289 ? -3.722 10.462 28.643 1.00 58.44 289 ALA A CA 1
ATOM 2180 C C . ALA A 1 289 ? -3.522 8.938 28.587 1.00 58.44 289 ALA A C 1
ATOM 2182 O O . ALA A 1 289 ? -2.432 8.440 28.884 1.00 58.44 289 ALA A O 1
ATOM 2183 N N . VAL A 1 290 ? -4.533 8.195 28.123 1.00 59.19 290 VAL A N 1
ATOM 2184 C CA . VAL A 1 290 ? -4.450 6.728 28.017 1.00 59.19 290 VAL A CA 1
ATOM 2185 C C . VAL A 1 290 ? -3.536 6.307 26.872 1.00 59.19 290 VAL A C 1
ATOM 2187 O O . VAL A 1 290 ? -2.814 5.320 26.977 1.00 59.19 290 VAL A O 1
ATOM 2190 N N . ARG A 1 291 ? -3.483 7.096 25.796 1.00 62.81 291 ARG A N 1
ATOM 2191 C CA . ARG A 1 291 ? -2.640 6.792 24.638 1.00 62.81 291 ARG A CA 1
ATOM 2192 C C . ARG A 1 291 ? -1.150 6.857 24.954 1.00 62.81 291 ARG A C 1
ATOM 2194 O O . ARG A 1 291 ? -0.421 5.937 24.596 1.00 62.81 291 ARG A O 1
ATOM 2201 N N . GLN A 1 292 ? -0.693 7.890 25.666 1.00 61.19 292 GLN A N 1
ATOM 2202 C CA . GLN A 1 292 ? 0.711 7.947 26.087 1.00 61.19 292 GLN A CA 1
ATOM 2203 C C . GLN A 1 292 ? 1.064 6.823 27.070 1.00 61.19 292 GLN A C 1
ATOM 2205 O O . GLN A 1 292 ? 2.186 6.316 27.039 1.00 61.19 292 GLN A O 1
ATOM 2210 N N . ALA A 1 293 ? 0.129 6.428 27.941 1.00 58.38 293 ALA A N 1
ATOM 2211 C CA . ALA A 1 293 ? 0.318 5.279 28.820 1.00 58.38 293 ALA A CA 1
ATOM 2212 C C . ALA A 1 293 ? 0.433 3.979 28.004 1.00 58.38 293 ALA A C 1
ATOM 2214 O O . ALA A 1 293 ? 1.394 3.239 28.189 1.00 58.38 293 ALA A O 1
ATOM 2215 N N . TYR A 1 294 ? -0.454 3.759 27.032 1.00 61.97 294 TYR A N 1
ATOM 2216 C CA . TYR A 1 294 ? -0.438 2.596 26.144 1.00 61.97 294 TYR A CA 1
ATOM 2217 C C . TYR A 1 294 ? 0.853 2.494 25.324 1.00 61.97 294 TYR A C 1
ATOM 2219 O O . TYR A 1 294 ? 1.522 1.466 25.360 1.00 61.97 294 TYR A O 1
ATOM 2227 N N . GLU A 1 295 ? 1.279 3.570 24.654 1.00 63.47 295 GLU A N 1
ATOM 2228 C CA . GLU A 1 295 ? 2.515 3.572 23.860 1.00 63.47 295 GLU A CA 1
ATOM 2229 C C . GLU A 1 295 ? 3.756 3.282 24.725 1.00 63.47 295 GLU A C 1
ATOM 2231 O O . GLU A 1 295 ? 4.657 2.558 24.295 1.00 63.47 295 GLU A O 1
ATOM 2236 N N . ARG A 1 296 ? 3.794 3.782 25.971 1.00 59.78 296 ARG A N 1
ATOM 2237 C CA . ARG A 1 296 ? 4.857 3.468 26.942 1.00 59.78 296 ARG A CA 1
ATOM 2238 C C . ARG A 1 296 ? 4.830 2.003 27.394 1.00 59.78 296 ARG A C 1
ATOM 2240 O O . ARG A 1 296 ? 5.896 1.438 27.625 1.00 59.78 296 ARG A O 1
ATOM 2247 N N . VAL A 1 297 ? 3.652 1.393 27.515 1.00 59.34 297 VAL A N 1
ATOM 2248 C CA . VAL A 1 297 ? 3.463 -0.002 27.953 1.00 59.34 297 VAL A CA 1
ATOM 2249 C C . VAL A 1 297 ? 3.767 -0.990 26.817 1.00 59.34 297 VAL A C 1
ATOM 2251 O O . VAL A 1 297 ? 4.513 -1.942 27.041 1.00 59.34 297 VAL A O 1
ATOM 2254 N N . VAL A 1 298 ? 3.318 -0.722 25.584 1.00 57.69 298 VAL A N 1
ATOM 2255 C CA . VAL A 1 298 ? 3.628 -1.539 24.391 1.00 57.69 298 VAL A CA 1
ATOM 2256 C C . VAL A 1 298 ? 5.122 -1.501 24.062 1.00 57.69 298 VAL A C 1
ATOM 2258 O O . VAL A 1 298 ? 5.718 -2.535 23.767 1.00 57.69 298 VAL A O 1
ATOM 2261 N N . ARG A 1 299 ? 5.778 -0.335 24.190 1.00 59.78 299 ARG A N 1
ATOM 2262 C CA . ARG A 1 299 ? 7.247 -0.231 24.056 1.00 59.78 299 ARG A CA 1
ATOM 2263 C C . ARG A 1 299 ? 8.006 -1.034 25.117 1.00 59.78 299 ARG A C 1
ATOM 2265 O O . ARG A 1 299 ? 9.151 -1.400 24.881 1.00 59.78 299 ARG A O 1
ATOM 2272 N N . ARG A 1 300 ? 7.378 -1.301 26.266 1.00 57.91 300 ARG A N 1
ATOM 2273 C CA . ARG A 1 300 ? 7.917 -2.109 27.371 1.00 57.91 300 ARG A CA 1
ATOM 2274 C C . ARG A 1 300 ? 7.443 -3.571 27.341 1.00 57.91 300 ARG A C 1
ATOM 2276 O O . ARG A 1 300 ? 7.702 -4.274 28.308 1.00 57.91 300 ARG A O 1
ATOM 2283 N N . GLN A 1 301 ? 6.759 -4.006 26.273 1.00 55.75 301 GLN A N 1
ATOM 2284 C CA . GLN A 1 301 ? 6.200 -5.360 26.114 1.00 55.75 301 GLN A CA 1
ATOM 2285 C C . GLN A 1 301 ? 5.385 -5.849 27.321 1.00 55.75 301 GLN A C 1
ATOM 2287 O O . GLN A 1 301 ? 5.456 -7.008 27.709 1.00 55.75 301 GLN A O 1
ATOM 2292 N N . ARG A 1 302 ? 4.634 -4.949 27.952 1.00 57.81 302 ARG A N 1
ATOM 2293 C CA . ARG A 1 302 ? 3.611 -5.345 28.928 1.00 57.81 302 ARG A CA 1
ATOM 2294 C C . ARG A 1 302 ? 2.310 -5.655 28.187 1.00 57.81 302 ARG A C 1
ATOM 2296 O O . ARG A 1 302 ? 2.247 -5.381 26.990 1.00 57.81 302 ARG A O 1
ATOM 2303 N N . ASP A 1 303 ? 1.307 -6.168 28.903 1.00 58.47 303 ASP A N 1
ATOM 2304 C CA . ASP A 1 303 ? 0.070 -6.722 28.327 1.00 58.47 303 ASP A CA 1
ATOM 2305 C C . ASP A 1 303 ? -1.146 -5.764 28.416 1.00 58.47 303 ASP A C 1
ATOM 2307 O O . ASP A 1 303 ? -2.044 -5.992 29.233 1.00 58.47 303 ASP A O 1
ATOM 2311 N N . PRO A 1 304 ? -1.191 -4.635 27.678 1.00 69.75 304 PRO A N 1
ATOM 2312 C CA . PRO A 1 304 ? -2.316 -3.727 27.725 1.00 69.75 304 PRO A CA 1
ATOM 2313 C C . PRO A 1 304 ? -3.419 -4.126 26.747 1.00 69.75 304 PRO A C 1
ATOM 2315 O O . PRO A 1 304 ? -3.184 -4.482 25.590 1.00 69.75 304 PRO A O 1
ATOM 2318 N N . VAL A 1 305 ? -4.648 -3.875 27.182 1.00 78.25 305 VAL A N 1
ATOM 2319 C CA . VAL A 1 305 ? -5.776 -3.648 26.285 1.00 78.25 305 VAL A CA 1
ATOM 2320 C C . VAL A 1 305 ? -6.241 -2.203 26.414 1.00 78.25 305 VAL A C 1
ATOM 2322 O O . VAL A 1 305 ? -6.220 -1.614 27.497 1.00 78.25 305 VAL A O 1
ATOM 2325 N N . LEU A 1 306 ? -6.618 -1.617 25.284 1.00 81.88 306 LEU A N 1
ATOM 2326 C CA . LEU A 1 306 ? -7.029 -0.230 25.164 1.00 81.88 306 LEU A CA 1
ATOM 2327 C C . LEU A 1 306 ? -8.317 -0.131 24.356 1.00 81.88 306 LEU A C 1
ATOM 2329 O O . LEU A 1 306 ? -8.399 -0.658 23.249 1.00 81.88 306 LEU A O 1
ATOM 2333 N N . VAL A 1 307 ? -9.279 0.629 24.875 1.00 83.31 307 VAL A N 1
ATOM 2334 C CA . VAL A 1 307 ? -10.419 1.143 24.111 1.00 83.31 307 VAL A CA 1
ATOM 2335 C C . VAL A 1 307 ? -10.289 2.654 23.980 1.00 83.31 307 VAL A C 1
ATOM 2337 O O . VAL A 1 307 ? -10.086 3.364 24.961 1.00 83.31 307 VAL A O 1
ATOM 2340 N N . THR A 1 308 ? -10.421 3.156 22.756 1.00 81.69 308 THR A N 1
ATOM 2341 C CA . THR A 1 308 ? -10.500 4.594 22.467 1.00 81.69 308 THR A CA 1
ATOM 2342 C C . THR A 1 308 ? -11.663 4.890 21.532 1.00 81.69 308 THR A C 1
ATOM 2344 O O . THR A 1 308 ? -12.095 4.027 20.774 1.00 81.69 308 THR A O 1
ATOM 2347 N N . THR A 1 309 ? -12.180 6.116 21.555 1.00 80.62 309 THR A N 1
ATOM 2348 C CA . THR A 1 309 ? -13.221 6.542 20.611 1.00 80.62 309 THR A CA 1
ATOM 2349 C C . THR A 1 309 ? -12.649 6.697 19.196 1.00 80.62 309 THR A C 1
ATOM 2351 O O . THR A 1 309 ? -11.533 7.188 18.996 1.00 80.62 309 THR A O 1
ATOM 2354 N N . SER A 1 310 ? -13.417 6.263 18.194 1.00 81.00 310 SER A N 1
ATOM 2355 C CA . SER A 1 310 ? -13.045 6.231 16.771 1.00 81.00 310 SER A CA 1
ATOM 2356 C C . SER A 1 310 ? -14.166 6.806 15.888 1.00 81.00 310 SER A C 1
ATOM 2358 O O . SER A 1 310 ? -14.490 6.275 14.827 1.00 81.00 310 SER A O 1
ATOM 2360 N N . GLY A 1 311 ? -14.789 7.886 16.359 1.00 77.81 311 GLY A N 1
ATOM 2361 C CA . GLY A 1 311 ? -15.997 8.485 15.784 1.00 77.81 311 GLY A CA 1
ATOM 2362 C C . GLY A 1 311 ? -17.105 8.617 16.835 1.00 77.81 311 GLY A C 1
ATOM 2363 O O . GLY A 1 311 ? -16.853 8.287 17.995 1.00 77.81 311 GLY A O 1
ATOM 2364 N N . PRO A 1 312 ? -18.299 9.107 16.450 1.00 77.31 312 PRO A N 1
ATOM 2365 C CA . PRO A 1 312 ? -19.437 9.240 17.362 1.00 77.31 312 PRO A CA 1
ATOM 2366 C C . PRO A 1 312 ? -19.925 7.876 17.875 1.00 77.31 312 PRO A C 1
ATOM 2368 O O . PRO A 1 312 ? -19.977 7.676 19.081 1.00 77.31 312 PRO A O 1
ATOM 2371 N N . ASP A 1 313 ? -20.138 6.909 16.976 1.00 87.19 313 ASP A N 1
ATOM 2372 C CA . ASP A 1 313 ? -20.714 5.594 17.313 1.00 87.19 313 ASP A CA 1
ATOM 2373 C C . ASP A 1 313 ? -19.722 4.447 17.078 1.00 87.19 313 ASP A C 1
ATOM 2375 O O . ASP A 1 313 ? -20.078 3.358 16.625 1.00 87.19 313 ASP A O 1
ATOM 2379 N N . ARG A 1 314 ? -18.423 4.697 17.274 1.00 90.50 314 ARG A N 1
ATOM 2380 C CA . ARG A 1 314 ? -17.375 3.697 17.024 1.00 90.50 314 ARG A CA 1
ATOM 2381 C C . ARG A 1 314 ? -16.272 3.759 18.058 1.00 90.50 314 ARG A C 1
ATOM 2383 O O . ARG A 1 314 ? -15.834 4.835 18.465 1.00 90.50 314 ARG A O 1
ATOM 2390 N N . ILE A 1 315 ? -15.734 2.592 18.375 1.00 89.69 315 ILE A N 1
ATOM 2391 C CA . ILE A 1 315 ? -14.556 2.438 19.225 1.00 89.69 315 ILE A CA 1
ATOM 2392 C C . ILE A 1 315 ? -13.440 1.723 18.474 1.00 89.69 315 ILE A C 1
ATOM 2394 O O . ILE A 1 315 ? -13.684 0.923 17.572 1.00 89.69 315 ILE A O 1
ATOM 2398 N N . LEU A 1 316 ? -12.208 2.019 18.863 1.00 89.56 316 LEU A N 1
ATOM 2399 C CA . LEU A 1 316 ? -11.011 1.279 18.506 1.00 89.56 316 LEU A CA 1
ATOM 2400 C C . LEU A 1 316 ? -10.579 0.464 19.721 1.00 89.56 316 LEU A C 1
ATOM 2402 O O . LEU A 1 316 ? -10.291 1.038 20.772 1.00 89.56 316 LEU A O 1
ATOM 2406 N N . VAL A 1 317 ? -10.496 -0.848 19.541 1.00 89.75 317 VAL A N 1
ATOM 2407 C CA . VAL A 1 317 ? -9.934 -1.796 20.500 1.00 89.75 317 VAL A CA 1
ATOM 2408 C C . VAL A 1 317 ? -8.530 -2.164 20.043 1.00 89.75 317 VAL A C 1
ATOM 2410 O O . VAL A 1 317 ? -8.333 -2.516 18.878 1.00 89.75 317 VAL A O 1
ATOM 2413 N N . GLN A 1 318 ? -7.562 -2.096 20.949 1.00 88.19 318 GLN A N 1
ATOM 2414 C CA . GLN A 1 318 ? -6.197 -2.562 20.730 1.00 88.19 318 GLN A CA 1
ATOM 2415 C C . GLN A 1 318 ? -5.819 -3.530 21.848 1.00 88.19 318 GLN A C 1
ATOM 2417 O O . GLN A 1 318 ? -6.011 -3.211 23.018 1.00 88.19 318 GLN A O 1
ATOM 2422 N N . ALA A 1 319 ? -5.299 -4.699 21.491 1.00 88.00 319 ALA A N 1
ATOM 2423 C CA . ALA A 1 319 ? -4.872 -5.727 22.428 1.00 88.00 319 ALA A CA 1
ATOM 2424 C C . ALA A 1 319 ? -3.463 -6.200 22.067 1.00 88.00 319 ALA A C 1
ATOM 2426 O O . ALA A 1 319 ? -3.213 -6.655 20.946 1.00 88.00 319 ALA A O 1
ATOM 2427 N N . PHE A 1 320 ? -2.542 -6.096 23.020 1.00 84.69 320 PHE A N 1
ATOM 2428 C CA . PHE A 1 320 ? -1.184 -6.605 22.893 1.00 84.69 320 PHE A CA 1
ATOM 2429 C C . PHE A 1 320 ? -0.741 -7.236 24.217 1.00 84.69 320 PHE A C 1
ATOM 2431 O O . PHE A 1 320 ? -1.043 -6.672 25.265 1.00 84.69 320 PHE A O 1
ATOM 2438 N N . PRO A 1 321 ? 0.031 -8.333 24.186 1.00 85.56 321 PRO A N 1
ATOM 2439 C CA . PRO A 1 321 ? 0.345 -9.178 23.038 1.00 85.56 321 PRO A CA 1
ATOM 2440 C C . PRO A 1 321 ? -0.773 -10.184 22.730 1.00 85.56 321 PRO A C 1
ATOM 2442 O O . PRO A 1 321 ? -1.444 -10.681 23.624 1.00 85.56 321 PRO A O 1
ATOM 2445 N N . VAL A 1 322 ? -0.913 -10.553 21.454 1.00 88.88 322 VAL A N 1
ATOM 2446 C CA . VAL A 1 322 ? -1.465 -11.853 21.050 1.00 88.88 322 VAL A CA 1
ATOM 2447 C C . VAL A 1 322 ? -0.277 -12.811 20.911 1.00 88.88 322 VAL A C 1
ATOM 2449 O O . VAL A 1 322 ? 0.527 -12.623 19.980 1.00 88.88 322 VAL A O 1
ATOM 2452 N N . PRO A 1 323 ? -0.110 -13.785 21.827 1.00 87.38 323 PRO A N 1
ATOM 2453 C CA . PRO A 1 323 ? 1.032 -14.698 21.827 1.00 87.38 323 PRO A CA 1
ATOM 2454 C C . PRO A 1 323 ? 1.144 -15.459 20.505 1.00 87.38 323 PRO A C 1
ATOM 2456 O O . PRO A 1 323 ? 0.133 -15.844 19.926 1.00 87.38 323 PRO A O 1
ATOM 2459 N N . GLY A 1 324 ? 2.365 -15.625 19.995 1.00 84.94 324 GLY A N 1
ATOM 2460 C CA . GLY A 1 324 ? 2.617 -16.398 18.775 1.00 84.94 324 GLY A CA 1
ATOM 2461 C C . GLY A 1 324 ? 2.546 -17.908 19.008 1.00 84.94 324 GLY A C 1
ATOM 2462 O O . GLY A 1 324 ? 2.659 -18.358 20.142 1.00 84.94 324 GLY A O 1
ATOM 2463 N N . ALA A 1 325 ? 2.448 -18.704 17.943 1.00 74.38 325 ALA A N 1
ATOM 2464 C CA . ALA A 1 325 ? 2.379 -20.170 18.024 1.00 74.38 325 ALA A CA 1
ATOM 2465 C C . ALA A 1 325 ? 3.613 -20.822 18.690 1.00 74.38 325 ALA A C 1
ATOM 2467 O O . ALA A 1 325 ? 3.531 -21.943 19.183 1.00 74.38 325 ALA A O 1
ATOM 2468 N N . GLY A 1 326 ? 4.753 -20.120 18.733 1.00 57.53 326 GLY A N 1
ATOM 2469 C CA . GLY A 1 326 ? 5.950 -20.540 19.474 1.00 57.53 326 GLY A CA 1
ATOM 2470 C C . GLY A 1 326 ? 5.908 -20.241 20.980 1.00 57.53 326 GLY A C 1
ATOM 2471 O O . GLY A 1 326 ? 6.782 -20.693 21.715 1.00 57.53 326 GLY A O 1
ATOM 2472 N N . HIS A 1 327 ? 4.912 -19.486 21.452 1.00 50.31 327 HIS A N 1
ATOM 2473 C CA . HIS A 1 327 ? 4.616 -19.312 22.871 1.00 50.31 327 HIS A CA 1
ATOM 2474 C C . HIS A 1 327 ? 3.683 -20.447 23.298 1.00 50.31 327 HIS A C 1
ATOM 2476 O O . HIS A 1 327 ? 2.462 -20.345 23.220 1.00 50.31 327 HIS A O 1
ATOM 2482 N N . THR A 1 328 ? 4.256 -21.562 23.747 1.00 38.78 328 THR A N 1
ATOM 2483 C CA . THR A 1 328 ? 3.517 -22.526 24.566 1.00 38.78 328 THR A CA 1
ATOM 2484 C C . THR A 1 328 ? 3.165 -21.851 25.880 1.00 38.78 328 THR A C 1
ATOM 2486 O O . THR A 1 328 ? 3.961 -21.872 26.822 1.00 38.78 328 THR A O 1
ATOM 2489 N N . SER A 1 329 ? 1.984 -21.252 25.959 1.00 37.69 329 SER A N 1
ATOM 2490 C CA . SER A 1 329 ? 1.390 -21.015 27.256 1.00 37.69 329 SER A CA 1
ATOM 2491 C C . SER A 1 329 ? 0.903 -22.341 27.821 1.00 37.69 329 SER A C 1
ATOM 2493 O O . SER A 1 329 ? 0.171 -23.107 27.192 1.00 37.69 329 SER A O 1
ATOM 2495 N N . ARG A 1 330 ? 1.392 -22.665 29.018 1.00 36.53 330 ARG A N 1
ATOM 2496 C CA . ARG A 1 330 ? 0.769 -23.682 29.861 1.00 36.53 330 ARG A CA 1
ATOM 2497 C C . ARG A 1 330 ? -0.644 -23.181 30.144 1.00 36.53 330 ARG A C 1
ATOM 2499 O O . ARG A 1 330 ? -0.799 -22.226 30.894 1.00 36.53 330 ARG A O 1
ATOM 2506 N N . GLY A 1 331 ? -1.640 -23.796 29.515 1.00 27.41 331 GLY A N 1
ATOM 2507 C CA . GLY A 1 331 ? -3.037 -23.477 29.782 1.00 27.41 331 GLY A CA 1
ATOM 2508 C C . GLY A 1 331 ? -3.386 -23.671 31.267 1.00 27.41 331 GLY A C 1
ATOM 2509 O O . GLY A 1 331 ? -2.777 -24.526 31.925 1.00 27.41 331 GLY A O 1
ATOM 2510 N N . PRO A 1 332 ? -4.360 -22.919 31.803 1.00 30.53 332 PRO A N 1
ATOM 2511 C CA . PRO A 1 332 ? -4.931 -23.214 33.107 1.00 30.53 332 PRO A CA 1
ATOM 2512 C C . PRO A 1 332 ? -5.713 -24.529 33.041 1.00 30.53 332 PRO A C 1
ATOM 2514 O O . PRO A 1 332 ? -6.372 -24.822 32.041 1.00 30.53 332 PRO A O 1
ATOM 2517 N N . ARG A 1 333 ? -5.619 -25.312 34.116 1.00 28.56 333 ARG A N 1
ATOM 2518 C CA . ARG A 1 333 ? -6.623 -26.326 34.455 1.00 28.56 333 ARG A CA 1
ATOM 2519 C C . ARG A 1 333 ? -7.862 -25.652 35.022 1.00 28.56 333 ARG A C 1
ATOM 2521 O O . ARG A 1 333 ? -7.678 -24.603 35.678 1.00 28.56 333 ARG A O 1
#

pLDDT: mean 79.86, std 14.76, range [27.41, 95.31]

Radius of gyration: 30.02 Å; chains: 1; bounding box: 86×51×84 Å

InterPro domains:
  IPR013694 VIT domain [PF08487] (237-324)
  IPR013694 VIT domain [PS51468] (208-333)

Foldseek 3Di:
DDDPDPPPPDDLVVLLVLLLQLLLLLLVLVLLLVLLVVVLVVLVVCCVPVNSSVVSCVSVVSNVVSVVSNVVSVVVCVVVVNDDDPSNCVSNVVNVVVLVVVCVQVVQQQCLLQQLPDPDPVSNVVSLVSCLPRHDLLNLLQLLPDAFDDPPGSCCSVVVPGDGQGNVSSQVSSCSRPVDGSQVDARDPCVQCVQCVVPVNQDDDPCVLPQDDGHDHPQKDWPDKDKDWDADPVVRDIDIDIDIHMGGQDQDWDKDKDKDFADVVDDDPFDWDADLNDTDTADDDAPPPVSVVVVVCVVVQHWHWDWDDDDDGMIMIMTPTPHHPNPPRPHDD

Secondary structure (DSSP, 8-state):
--PPPP-----HHHHHHHHHHHHHHHHHHHHHHHHHGGGHHHHHHHHTTTTTTHHHHHHHHHHHHHHHHHHHHHHHHHHTT-----HHHHHHHHHHHHHHHHHHHHHHHHHHHHHHT-SSHHHHHHHHHHHHHH--HHHHHHHTTSPTT---SHHHHHT--SPPPPHHHHHHHHHHHHSS-TTTSPPPHHHHHHHHHHTTT----TTTT-SS--SPPTTEEEEEEEEEEEEETTTTEEEEEEEEEEEE-SSS-EEEEEEEEPPTT------EEEETTEEEEPBP--TTHHHHHHHHHHTTT---EEEEE-STTEEEEEEEEE--TT-------